Protein AF-A0A3C0V8N3-F1 (afdb_monomer_lite)

Secondary structure (DSSP, 8-state):
------------------------EEEEEEEESSSPBTTSEEEEEEEEEESSTTEEEEEEEEEEETTEEEEEEEEEE--S------EEEEEEEEEEEPPSEEEEEEEE-SS-EEEEEEEEBPPPP-STT--S-SS--SHHHHHHHHHHHHS-PPPPS-HHHH-SS-SS--SHHHHHHHHHHHHH-PPPP----S-SSGGGGTTS---S---EEEEEETTEEEEEE-TT---SS---GGGT--TTT-STTTTT--PPB-----STTS-EEE--S-TTSPPEEEPGGGGTTPPP----PPPTTS-EE-TTT-PEEPGGG------

Structure (mmCIF, N/CA/C/O backbone):
data_AF-A0A3C0V8N3-F1
#
_entry.id   AF-A0A3C0V8N3-F1
#
loop_
_atom_site.group_PDB
_atom_site.id
_atom_site.type_symbol
_atom_site.label_atom_id
_atom_site.label_alt_id
_atom_site.label_comp_id
_atom_site.label_asym_id
_atom_site.label_entity_id
_atom_site.label_seq_id
_atom_site.pdbx_PDB_ins_code
_atom_site.Cartn_x
_atom_site.Cartn_y
_atom_site.Cartn_z
_atom_site.occupancy
_atom_site.B_iso_or_equiv
_atom_site.auth_seq_id
_atom_site.auth_comp_id
_atom_site.auth_asym_id
_atom_site.auth_atom_id
_atom_site.pdbx_PDB_model_num
ATOM 1 N N . MET A 1 1 ? -75.068 -21.804 44.813 1.00 38.47 1 MET A N 1
ATOM 2 C CA . MET A 1 1 ? -73.708 -21.344 44.447 1.00 38.47 1 MET A CA 1
ATOM 3 C C . MET A 1 1 ? -73.627 -19.861 44.802 1.00 38.47 1 MET A C 1
ATOM 5 O O . MET A 1 1 ? -74.255 -19.064 44.136 1.00 38.47 1 MET A O 1
ATOM 9 N N . SER A 1 2 ? -73.341 -19.545 46.065 1.00 33.00 2 SER A N 1
ATOM 10 C CA . SER A 1 2 ? -72.031 -19.152 46.622 1.00 33.00 2 SER A CA 1
ATOM 11 C C . SER A 1 2 ? -71.612 -17.695 46.327 1.00 33.00 2 SER A C 1
ATOM 13 O O . SER A 1 2 ? -71.168 -17.388 45.230 1.00 33.00 2 SER A O 1
ATOM 15 N N . ARG A 1 3 ? -71.702 -16.894 47.405 1.00 31.86 3 ARG A N 1
ATOM 16 C CA . ARG A 1 3 ? -70.875 -15.755 47.869 1.00 31.86 3 ARG A CA 1
ATOM 17 C C . ARG A 1 3 ? -71.031 -14.320 47.314 1.00 31.86 3 ARG A C 1
ATOM 19 O O . ARG A 1 3 ? -70.551 -13.939 46.259 1.00 31.86 3 ARG A O 1
ATOM 26 N N . THR A 1 4 ? -71.616 -13.531 48.217 1.00 32.09 4 THR A N 1
ATOM 27 C CA . THR A 1 4 ? -71.420 -12.134 48.653 1.00 32.09 4 THR A CA 1
ATOM 28 C C . THR A 1 4 ? -70.051 -11.437 48.470 1.00 32.09 4 THR A C 1
ATOM 30 O O . THR A 1 4 ? -69.033 -11.969 48.898 1.00 32.09 4 THR A O 1
ATOM 33 N N . VAL A 1 5 ? -70.106 -10.187 47.968 1.00 37.09 5 VAL A N 1
ATOM 34 C CA . VAL A 1 5 ? -69.690 -8.883 48.577 1.00 37.09 5 VAL A CA 1
ATOM 35 C C . VAL A 1 5 ? -68.320 -8.811 49.300 1.00 37.09 5 VAL A C 1
ATOM 37 O O . VAL A 1 5 ? -68.189 -9.373 50.377 1.00 37.09 5 VAL A O 1
ATOM 40 N N . ASN A 1 6 ? -67.331 -8.021 48.839 1.00 30.28 6 ASN A N 1
ATOM 41 C CA . ASN A 1 6 ? -67.139 -6.572 49.100 1.00 30.28 6 ASN A CA 1
ATOM 42 C C . ASN A 1 6 ? -65.726 -6.048 48.721 1.00 30.28 6 ASN A C 1
ATOM 44 O O . ASN A 1 6 ? -64.749 -6.783 48.693 1.00 30.28 6 ASN A O 1
ATOM 48 N N . ARG A 1 7 ? -65.697 -4.729 48.493 1.00 46.22 7 ARG A N 1
ATOM 49 C CA . ARG A 1 7 ? -64.638 -3.739 48.185 1.00 46.22 7 ARG A CA 1
ATOM 50 C C . ARG A 1 7 ? -63.210 -3.910 48.756 1.00 46.22 7 ARG A C 1
ATOM 52 O O . ARG A 1 7 ? -63.046 -4.180 49.939 1.00 46.22 7 ARG A O 1
ATOM 59 N N . GLY A 1 8 ? -62.225 -3.475 47.950 1.00 28.88 8 GLY A N 1
ATOM 60 C CA . GLY A 1 8 ? -60.902 -2.971 48.371 1.00 28.88 8 GLY A CA 1
ATOM 61 C C . GLY A 1 8 ? -60.087 -2.337 47.215 1.00 28.88 8 GLY A C 1
ATOM 62 O O . GLY A 1 8 ? -59.649 -3.049 46.322 1.00 28.88 8 GLY A O 1
ATOM 63 N N . LEU A 1 9 ? -59.910 -1.006 47.220 1.00 42.34 9 LEU A N 1
ATOM 64 C CA . LEU A 1 9 ? -58.805 -0.240 46.570 1.00 42.34 9 LEU A CA 1
ATOM 65 C C . LEU A 1 9 ? -57.543 -0.319 47.489 1.00 42.34 9 LEU A C 1
ATOM 67 O O . LEU A 1 9 ? -57.778 -0.709 48.637 1.00 42.34 9 LEU A O 1
ATOM 71 N N . PRO A 1 10 ? -56.279 0.099 47.161 1.00 53.09 10 PRO A N 1
ATOM 72 C CA . PRO A 1 10 ? -55.745 0.928 46.047 1.00 53.09 10 PRO A CA 1
ATOM 73 C C . PRO A 1 10 ? -54.316 0.529 45.507 1.00 53.09 10 PRO A C 1
ATOM 75 O O . PRO A 1 10 ? -53.748 -0.473 45.914 1.00 53.09 10 PRO A O 1
ATOM 78 N N . CYS A 1 11 ? -53.713 1.399 44.670 1.00 31.20 11 CYS A N 1
ATOM 79 C CA . CYS A 1 11 ? -52.263 1.706 44.543 1.00 31.20 11 CYS A CA 1
ATOM 80 C C . CYS A 1 11 ? -51.249 0.666 43.990 1.00 31.20 11 CYS A C 1
ATOM 82 O O . CYS A 1 11 ? -50.934 -0.320 44.637 1.00 31.20 11 CYS A O 1
ATOM 84 N N . VAL A 1 12 ? -50.611 1.004 42.856 1.00 30.86 12 VAL A N 1
ATOM 85 C CA . VAL A 1 12 ? -49.170 1.343 42.682 1.00 30.86 12 VAL A CA 1
ATOM 86 C C . VAL A 1 12 ? -48.725 1.012 41.246 1.00 30.86 12 VAL A C 1
ATOM 88 O O . VAL A 1 12 ? -48.734 -0.133 40.816 1.00 30.86 12 VAL A O 1
ATOM 91 N N . TRP A 1 13 ? -48.364 2.075 40.525 1.00 37.56 13 TRP A N 1
ATOM 92 C CA . TRP A 1 13 ? -47.335 2.189 39.490 1.00 37.56 13 TRP A CA 1
ATOM 93 C C . TRP A 1 13 ? -46.644 0.898 39.027 1.00 37.56 13 TRP A C 1
ATOM 95 O O . TRP A 1 13 ? -45.820 0.349 39.744 1.00 37.56 13 TRP A O 1
ATOM 105 N N . LEU A 1 14 ? -46.782 0.577 37.744 1.00 33.72 14 LEU A N 1
ATOM 106 C CA . LEU A 1 14 ? -45.588 0.511 36.911 1.00 33.72 14 LEU A CA 1
ATOM 107 C C . LEU A 1 14 ? -45.871 1.415 35.717 1.00 33.72 14 LEU A C 1
ATOM 109 O O . LEU A 1 14 ? -46.706 1.099 34.869 1.00 33.72 14 LEU A O 1
ATOM 113 N N . CYS A 1 15 ? -45.193 2.564 35.667 1.00 31.97 15 CYS A N 1
ATOM 114 C CA . CYS A 1 15 ? -44.864 3.140 34.376 1.00 31.97 15 CYS A CA 1
ATOM 115 C C . CYS A 1 15 ? -44.367 1.975 33.526 1.00 31.97 15 CYS A C 1
ATOM 117 O O . CYS A 1 15 ? -43.437 1.279 33.940 1.00 31.97 15 CYS A O 1
ATOM 119 N N . ALA A 1 16 ? -44.983 1.753 32.367 1.00 33.25 16 ALA A N 1
ATOM 120 C CA . ALA A 1 16 ? -44.240 1.175 31.274 1.00 33.25 16 ALA A CA 1
ATOM 121 C C . ALA A 1 16 ? -43.023 2.089 31.141 1.00 33.25 16 ALA A C 1
ATOM 123 O O . ALA A 1 16 ? -43.120 3.197 30.612 1.00 33.25 16 ALA A O 1
ATOM 124 N N . ALA A 1 17 ? -41.903 1.678 31.736 1.00 35.81 17 ALA A N 1
ATOM 125 C CA . ALA A 1 17 ? -40.625 2.085 31.232 1.00 35.81 17 ALA A CA 1
ATOM 126 C C . ALA A 1 17 ? -40.711 1.633 29.781 1.00 35.81 17 ALA A C 1
ATOM 128 O O . ALA A 1 17 ? -40.579 0.454 29.463 1.00 35.81 17 ALA A O 1
ATOM 129 N N . LEU A 1 18 ? -41.030 2.581 28.907 1.00 36.50 18 LEU A N 1
ATOM 130 C CA . LEU A 1 18 ? -40.439 2.639 27.593 1.00 36.50 18 LEU A CA 1
ATOM 131 C C . LEU A 1 18 ? -38.932 2.649 27.867 1.00 36.50 18 LEU A C 1
ATOM 133 O O . LEU A 1 18 ? -38.294 3.696 27.859 1.00 36.50 18 LEU A O 1
ATOM 137 N N . SER A 1 19 ? -38.387 1.490 28.248 1.00 42.19 19 SER A N 1
ATOM 138 C CA . SER A 1 19 ? -36.980 1.193 28.147 1.00 42.19 19 SER A CA 1
ATOM 139 C C . SER A 1 19 ? -36.767 1.228 26.652 1.00 42.19 19 SER A C 1
ATOM 141 O O . SER A 1 19 ? -37.020 0.248 25.953 1.00 42.19 19 SER A O 1
ATOM 143 N N . LEU A 1 20 ? -36.461 2.423 26.149 1.00 44.16 20 LEU A N 1
ATOM 144 C CA . LEU A 1 20 ? -35.851 2.573 24.847 1.00 44.16 20 LEU A CA 1
ATOM 145 C C . LEU A 1 20 ? -34.725 1.538 24.847 1.00 44.16 20 LEU A C 1
ATOM 147 O O . LEU A 1 20 ? -33.871 1.616 25.737 1.00 44.16 20 LEU A O 1
ATOM 151 N N . PRO A 1 21 ? -34.792 0.498 23.999 1.00 52.12 21 PRO A N 1
ATOM 152 C CA . PRO A 1 21 ? -33.764 -0.515 24.022 1.00 52.12 21 PRO A CA 1
ATOM 153 C C . PRO A 1 21 ? -32.462 0.212 23.709 1.00 52.12 21 PRO A C 1
ATOM 155 O O . PRO A 1 21 ? -32.376 0.930 22.711 1.00 52.12 21 PRO A O 1
ATOM 158 N N . ALA A 1 22 ? -31.485 0.082 24.602 1.00 56.03 22 ALA A N 1
ATOM 159 C CA . ALA A 1 22 ? -30.100 0.288 24.234 1.00 56.03 22 ALA A CA 1
ATOM 160 C C . ALA A 1 22 ? -29.849 -0.680 23.074 1.00 56.03 22 ALA A C 1
ATOM 162 O O . ALA A 1 22 ? -29.788 -1.892 23.266 1.00 56.03 22 ALA A O 1
ATOM 163 N N . TRP A 1 23 ? -29.898 -0.166 21.850 1.00 75.88 23 TRP A N 1
ATOM 164 C CA . TRP A 1 23 ? -29.682 -0.960 20.655 1.00 75.88 23 TRP A CA 1
ATOM 165 C C . TRP A 1 23 ? -28.179 -1.200 20.557 1.00 75.88 23 TRP A C 1
ATOM 167 O O . TRP A 1 23 ? -27.396 -0.276 20.771 1.00 75.88 23 TRP A O 1
ATOM 177 N N . ALA A 1 24 ? -27.780 -2.448 20.314 1.00 83.88 24 ALA A N 1
ATOM 178 C CA . ALA A 1 24 ? -26.396 -2.741 19.974 1.00 83.88 24 ALA A CA 1
ATOM 179 C C . ALA A 1 24 ? -26.028 -2.076 18.650 1.00 83.88 24 ALA A C 1
ATOM 181 O O . ALA A 1 24 ? -26.898 -1.855 17.804 1.00 83.88 24 ALA A O 1
ATOM 182 N N . TYR A 1 25 ? -24.750 -1.757 18.494 1.00 90.00 25 TYR A N 1
ATOM 183 C CA . TYR A 1 25 ? -24.250 -1.060 17.318 1.00 90.00 25 TYR A CA 1
ATOM 184 C C . TYR A 1 25 ? -22.776 -1.346 17.070 1.00 90.00 25 TYR A C 1
ATOM 186 O O . TYR A 1 25 ? -22.010 -1.602 18.006 1.00 90.00 25 TYR A O 1
ATOM 194 N N . ILE A 1 26 ? -22.378 -1.196 15.808 1.00 91.88 26 ILE A N 1
ATOM 195 C CA . ILE A 1 26 ? -20.979 -1.168 15.389 1.00 91.88 26 ILE A CA 1
ATOM 196 C C . ILE A 1 26 ? -20.558 0.298 15.231 1.00 91.88 26 ILE A C 1
ATOM 198 O O . ILE A 1 26 ? -21.072 1.036 14.383 1.00 91.88 26 ILE A O 1
ATOM 202 N N . ASP A 1 27 ? -19.596 0.725 16.045 1.00 90.62 27 ASP A N 1
ATOM 203 C CA . ASP A 1 27 ? -19.139 2.114 16.104 1.00 90.62 27 ASP A CA 1
ATOM 204 C C . ASP A 1 27 ? -18.052 2.398 15.064 1.00 90.62 27 ASP A C 1
ATOM 206 O O . ASP A 1 27 ? -18.220 3.222 14.159 1.00 90.62 27 ASP A O 1
ATOM 210 N N . ALA A 1 28 ? -16.954 1.644 15.147 1.00 87.44 28 ALA A N 1
ATOM 211 C CA . ALA A 1 28 ? -15.759 1.843 14.342 1.00 87.44 28 ALA A CA 1
ATOM 212 C C . ALA A 1 28 ? -15.253 0.526 13.745 1.00 87.44 28 ALA A C 1
ATOM 214 O O . ALA A 1 28 ? -15.246 -0.529 14.382 1.00 87.44 28 ALA A O 1
ATOM 215 N N . VAL A 1 29 ? -14.816 0.616 12.489 1.00 92.75 29 VAL A N 1
ATOM 216 C CA . VAL A 1 29 ? -14.147 -0.455 11.748 1.00 92.75 29 VAL A CA 1
ATOM 217 C C . VAL A 1 29 ? -12.888 0.145 11.141 1.00 92.75 29 VAL A C 1
ATOM 219 O O . VAL A 1 29 ? -12.972 0.988 10.249 1.00 92.75 29 VAL A O 1
ATOM 222 N N . THR A 1 30 ? -11.732 -0.289 11.630 1.00 88.06 30 THR A N 1
ATOM 223 C CA . THR A 1 30 ? -10.424 0.245 11.244 1.00 88.06 30 THR A CA 1
ATOM 224 C C . THR A 1 30 ? -9.603 -0.839 10.564 1.00 88.06 30 THR A C 1
ATOM 226 O O . THR A 1 30 ? -9.420 -1.925 11.118 1.00 88.06 30 THR A O 1
ATOM 229 N N . VAL A 1 31 ? -9.091 -0.543 9.370 1.00 89.44 31 VAL A N 1
ATOM 230 C CA . VAL A 1 31 ? -8.149 -1.410 8.650 1.00 89.44 31 VAL A CA 1
ATOM 231 C C . VAL A 1 31 ? -6.739 -1.132 9.163 1.00 89.44 31 VAL A C 1
ATOM 233 O O . VAL A 1 31 ? -6.361 0.025 9.333 1.00 89.44 31 VAL A O 1
ATOM 236 N N . ILE A 1 32 ? -5.980 -2.187 9.450 1.00 79.00 32 ILE A N 1
ATOM 237 C CA . ILE A 1 32 ? -4.627 -2.105 9.999 1.00 79.00 32 ILE A CA 1
ATOM 238 C C . ILE A 1 32 ? -3.680 -2.944 9.117 1.00 79.00 32 ILE A C 1
ATOM 240 O O . ILE A 1 32 ? -3.869 -4.162 9.020 1.00 79.00 32 ILE A O 1
ATOM 244 N N . PRO A 1 33 ? -2.648 -2.330 8.509 1.00 76.38 33 PRO A N 1
ATOM 245 C CA . PRO A 1 33 ? -2.404 -0.881 8.473 1.00 76.38 33 PRO A CA 1
ATOM 246 C C . PRO A 1 33 ? -3.476 -0.151 7.640 1.00 76.38 33 PRO A C 1
ATOM 248 O O . PRO A 1 33 ? -4.181 -0.783 6.858 1.00 76.38 33 PRO A O 1
ATOM 251 N N . GLU A 1 34 ? -3.597 1.171 7.790 1.00 77.31 34 GLU A N 1
ATOM 252 C CA . GLU A 1 34 ? -4.613 1.980 7.084 1.00 77.31 34 GLU A CA 1
ATOM 253 C C . GLU A 1 34 ? -4.511 1.847 5.553 1.00 77.31 34 GLU A C 1
ATOM 255 O O . GLU A 1 34 ? -5.515 1.874 4.843 1.00 77.31 34 GLU A O 1
ATOM 260 N N . THR A 1 35 ? -3.294 1.614 5.054 1.00 76.44 35 THR A N 1
ATOM 261 C CA . THR A 1 35 ? -3.004 1.279 3.656 1.00 76.44 35 THR A CA 1
ATOM 262 C C . THR A 1 35 ? -2.290 -0.077 3.567 1.00 76.44 35 THR A C 1
ATOM 264 O O . THR A 1 35 ? -1.058 -0.144 3.570 1.00 76.44 35 THR A O 1
ATOM 267 N N . PRO A 1 36 ? -3.035 -1.199 3.515 1.00 79.50 36 PRO A N 1
ATOM 268 C CA . PRO A 1 36 ? -2.439 -2.523 3.412 1.00 79.50 36 PRO A CA 1
ATOM 269 C C . PRO A 1 36 ? -1.643 -2.681 2.126 1.00 79.50 36 PRO A C 1
ATOM 271 O O . PRO A 1 36 ? -2.067 -2.282 1.041 1.00 79.50 36 PRO A O 1
ATOM 274 N N . VAL A 1 37 ? -0.493 -3.330 2.245 1.00 78.19 37 VAL A N 1
ATOM 275 C CA . VAL A 1 37 ? 0.348 -3.663 1.101 1.00 78.19 37 VAL A CA 1
ATOM 276 C C . VAL A 1 37 ? 0.103 -5.111 0.696 1.00 78.19 37 VAL A C 1
ATOM 278 O O . VAL A 1 37 ? -0.058 -5.982 1.552 1.00 78.19 37 VAL A O 1
ATOM 281 N N . MET A 1 38 ? 0.134 -5.389 -0.605 1.00 77.00 38 MET A N 1
ATOM 282 C CA . MET A 1 38 ? 0.084 -6.742 -1.154 1.00 77.00 38 MET A CA 1
ATOM 283 C C . MET A 1 38 ? 1.051 -7.678 -0.419 1.00 77.00 38 MET A C 1
ATOM 285 O O . MET A 1 38 ? 2.243 -7.393 -0.304 1.00 77.00 38 MET A O 1
ATOM 289 N N . GLY A 1 39 ? 0.534 -8.803 0.074 1.00 67.44 39 GLY A N 1
ATOM 290 C CA . GLY A 1 39 ? 1.326 -9.805 0.790 1.00 67.44 39 GLY A CA 1
ATOM 291 C C . GLY A 1 39 ? 1.668 -9.463 2.246 1.00 67.44 39 GLY A C 1
ATOM 292 O O . GLY A 1 39 ? 2.238 -10.312 2.932 1.00 67.44 39 GLY A O 1
ATOM 293 N N . SER A 1 40 ? 1.315 -8.271 2.738 1.00 71.00 40 SER A N 1
ATOM 294 C CA . SER A 1 40 ? 1.402 -7.929 4.162 1.00 71.00 40 SER A CA 1
ATOM 295 C C . SER A 1 40 ? 0.199 -8.458 4.942 1.00 71.00 40 SER A C 1
ATOM 297 O O . SER A 1 40 ? -0.882 -8.678 4.391 1.00 71.00 40 SER A O 1
ATOM 299 N N . ASP A 1 41 ? 0.404 -8.694 6.234 1.00 80.44 41 ASP A N 1
ATOM 300 C CA . ASP A 1 41 ? -0.652 -9.116 7.145 1.00 80.44 41 ASP A CA 1
ATOM 301 C C . ASP A 1 41 ? -1.678 -7.987 7.327 1.00 80.44 41 ASP A C 1
ATOM 303 O O . ASP A 1 41 ? -1.335 -6.890 7.759 1.00 80.44 41 ASP A O 1
ATOM 307 N N . THR A 1 42 ? -2.940 -8.265 6.990 1.00 85.62 42 THR A N 1
ATOM 308 C CA . THR A 1 42 ? -4.058 -7.324 7.137 1.00 85.62 42 THR A CA 1
ATOM 309 C C . THR A 1 42 ? -4.909 -7.711 8.343 1.00 85.62 42 THR A C 1
ATOM 311 O O . THR A 1 42 ? -5.402 -8.840 8.456 1.00 85.62 42 THR A O 1
ATOM 314 N N . LEU A 1 43 ? -5.087 -6.759 9.252 1.00 90.31 43 LEU A N 1
ATOM 315 C CA . LEU A 1 43 ? -5.872 -6.876 10.475 1.00 90.31 43 LEU A CA 1
ATOM 316 C C . LEU A 1 43 ? -7.032 -5.878 10.418 1.00 90.31 43 LEU A C 1
ATOM 318 O O . LEU A 1 43 ? -6.880 -4.776 9.903 1.00 90.31 43 LEU A O 1
ATOM 322 N N . ILE A 1 44 ? -8.184 -6.236 10.977 1.00 92.44 44 ILE A N 1
ATOM 323 C CA . ILE A 1 44 ? -9.334 -5.339 11.115 1.00 92.44 44 ILE A CA 1
ATOM 324 C C . ILE A 1 44 ? -9.656 -5.196 12.592 1.00 92.44 44 ILE A C 1
ATOM 326 O O . ILE A 1 44 ? -9.943 -6.187 13.264 1.00 92.44 44 ILE A O 1
ATOM 330 N N . ARG A 1 45 ? -9.637 -3.966 13.099 1.00 91.69 45 ARG A N 1
ATOM 331 C CA . ARG A 1 45 ? -10.116 -3.648 14.443 1.00 91.69 45 ARG A CA 1
ATOM 332 C C . ARG A 1 45 ? -11.577 -3.229 14.365 1.00 91.69 45 ARG A C 1
ATOM 334 O O . ARG A 1 45 ? -11.928 -2.357 13.578 1.00 91.69 45 ARG A O 1
ATOM 341 N N . VAL A 1 46 ? -12.414 -3.864 15.173 1.00 92.12 46 VAL A N 1
ATOM 342 C CA . VAL A 1 46 ? -13.851 -3.590 15.258 1.00 92.12 46 VAL A CA 1
ATOM 343 C C . VAL A 1 46 ? -14.175 -3.151 16.674 1.00 92.12 46 VAL A C 1
ATOM 345 O O . VAL A 1 46 ? -13.765 -3.812 17.628 1.00 92.12 46 VAL A O 1
ATOM 348 N N . GLU A 1 47 ? -14.929 -2.066 16.796 1.00 91.69 47 GLU A N 1
ATOM 349 C CA . GLU A 1 47 ? -15.437 -1.520 18.053 1.00 91.69 47 GLU A CA 1
ATOM 350 C C . GLU A 1 47 ? -16.950 -1.325 17.970 1.00 91.69 47 GLU A C 1
ATOM 352 O O . GLU A 1 47 ? -17.489 -0.979 16.917 1.00 91.69 47 GLU A O 1
ATOM 357 N N . GLY A 1 48 ? -17.643 -1.533 19.085 1.00 90.44 48 GLY A N 1
ATOM 358 C CA . GLY A 1 48 ? -19.089 -1.368 19.157 1.00 90.44 48 GLY A CA 1
ATOM 359 C C . GLY A 1 48 ? -19.620 -1.441 20.581 1.00 90.44 48 GLY A C 1
ATOM 360 O O . GLY A 1 48 ? -18.855 -1.458 21.548 1.00 90.44 48 GLY A O 1
ATOM 361 N N . GLY A 1 49 ? -20.942 -1.486 20.708 1.00 91.06 49 GLY A N 1
ATOM 362 C CA . GLY A 1 49 ? -21.648 -1.598 21.980 1.00 91.06 49 GLY A CA 1
ATOM 363 C C . GLY A 1 49 ? -22.652 -2.745 21.966 1.00 91.06 49 GLY A C 1
ATOM 364 O O . GLY A 1 49 ? -23.462 -2.847 21.051 1.00 91.06 49 GLY A O 1
ATOM 365 N N . LEU A 1 50 ? -22.621 -3.599 22.989 1.00 90.69 50 LEU A N 1
ATOM 366 C CA . LEU A 1 50 ? -23.652 -4.605 23.252 1.00 90.69 50 LEU A CA 1
ATOM 367 C C . LEU A 1 50 ? -24.846 -3.975 23.990 1.00 90.69 50 LEU A C 1
ATOM 369 O O . LEU A 1 50 ? -24.656 -2.973 24.684 1.00 90.69 50 LEU A O 1
ATOM 373 N N . PRO A 1 51 ? -26.057 -4.562 23.902 1.00 88.44 51 PRO A N 1
ATOM 374 C CA . PRO A 1 51 ? -27.278 -3.950 24.437 1.00 88.44 51 PRO A CA 1
ATOM 375 C C . PRO A 1 51 ? -27.254 -3.787 25.961 1.00 88.44 51 PRO A C 1
ATOM 377 O O . PRO A 1 51 ? -27.748 -2.800 26.509 1.00 88.44 51 PRO A O 1
ATOM 380 N N . ASP A 1 52 ? -26.700 -4.788 26.647 1.00 88.94 52 ASP A N 1
ATOM 381 C CA . ASP A 1 52 ? -26.668 -4.885 28.099 1.00 88.94 52 ASP A CA 1
ATOM 382 C C . ASP A 1 52 ? -25.556 -5.850 28.578 1.00 88.94 52 ASP A C 1
ATOM 384 O O . ASP A 1 52 ? -25.003 -6.604 27.768 1.00 88.94 52 ASP A O 1
ATOM 388 N N . PRO A 1 53 ? -25.225 -5.873 29.886 1.00 88.31 53 PRO A N 1
ATOM 389 C CA . PRO A 1 53 ? -24.169 -6.731 30.432 1.00 88.31 53 PRO A CA 1
ATOM 390 C C . PRO A 1 53 ? -24.439 -8.240 30.414 1.00 88.31 53 PRO A C 1
ATOM 392 O O . PRO A 1 53 ? -23.543 -9.007 30.766 1.00 88.31 53 PRO A O 1
ATOM 395 N N . CYS A 1 54 ? -25.642 -8.691 30.049 1.00 89.38 54 CYS A N 1
ATOM 396 C CA . CYS A 1 54 ? -25.929 -10.116 29.892 1.00 89.38 54 CYS A CA 1
ATOM 397 C C . CYS A 1 54 ? -25.454 -10.623 28.532 1.00 89.38 54 CYS A C 1
ATOM 399 O O . CYS A 1 54 ? -25.427 -11.832 28.329 1.00 89.38 54 CYS A O 1
ATOM 401 N N . TRP A 1 55 ? -25.073 -9.744 27.609 1.00 89.12 55 TRP A N 1
ATOM 402 C CA . TRP A 1 55 ? -24.444 -10.138 26.360 1.00 89.12 55 TRP A CA 1
ATOM 403 C C . TRP A 1 55 ? -22.929 -10.119 26.501 1.00 89.12 55 TRP A C 1
ATOM 405 O O . TRP A 1 55 ? -22.339 -9.186 27.040 1.00 89.12 55 TRP A O 1
ATOM 415 N N . SER A 1 56 ? -22.283 -11.149 25.966 1.00 86.31 56 SER A N 1
ATOM 416 C CA . SER A 1 56 ? -20.827 -11.205 25.870 1.00 86.31 56 SER A CA 1
ATOM 417 C C . SER A 1 56 ? -20.404 -11.612 24.469 1.00 86.31 56 SER A C 1
ATOM 419 O O . SER A 1 56 ? -20.957 -12.548 23.888 1.00 86.31 56 SER A O 1
ATOM 421 N N . LEU A 1 57 ? -19.413 -10.913 23.916 1.00 88.12 57 LEU A N 1
ATOM 422 C CA . LEU A 1 57 ? -18.825 -11.287 22.637 1.00 88.12 57 LEU A CA 1
ATOM 423 C C . LEU A 1 57 ? -18.052 -12.601 22.813 1.00 88.12 57 LEU A C 1
ATOM 425 O O . LEU A 1 57 ? -17.167 -12.693 23.665 1.00 88.12 57 LEU A O 1
ATOM 429 N N . ARG A 1 58 ? -18.402 -13.631 22.036 1.00 88.62 58 ARG A N 1
ATOM 430 C CA . ARG A 1 58 ? -17.789 -14.964 22.154 1.00 88.62 58 ARG A CA 1
ATOM 431 C C . ARG A 1 58 ? -16.742 -15.212 21.100 1.00 88.62 58 ARG A C 1
ATOM 433 O O . ARG A 1 58 ? -15.624 -15.616 21.403 1.00 88.62 58 ARG A O 1
ATOM 440 N N . CYS A 1 59 ? -17.137 -15.016 19.857 1.00 89.19 59 CYS A N 1
ATOM 441 C CA . CYS A 1 59 ? -16.317 -15.334 18.714 1.00 89.19 59 CYS A CA 1
ATOM 442 C C . CYS A 1 59 ? -16.662 -14.407 17.561 1.00 89.19 59 CYS A C 1
ATOM 444 O O . CYS A 1 59 ? -17.688 -13.725 17.547 1.00 89.19 59 CYS A O 1
ATOM 446 N N . TYR A 1 60 ? -15.778 -14.411 16.580 1.00 93.62 60 TYR A N 1
ATOM 447 C CA . TYR A 1 60 ? -16.041 -13.861 15.272 1.00 93.62 60 TYR A CA 1
ATOM 448 C C . TYR A 1 60 ? -15.611 -14.884 14.226 1.00 93.62 60 TYR A C 1
ATOM 450 O O . TYR A 1 60 ? -14.801 -15.774 14.493 1.00 93.62 60 TYR A O 1
ATOM 458 N N . THR A 1 61 ? -16.166 -14.758 13.031 1.00 94.12 61 THR A N 1
ATOM 459 C CA . THR A 1 61 ? -15.732 -15.513 11.855 1.00 94.12 61 THR A CA 1
ATOM 460 C C . THR A 1 61 ? -15.250 -14.540 10.799 1.00 94.12 61 THR A C 1
ATOM 462 O O . THR A 1 61 ? -15.770 -13.428 10.714 1.00 94.12 61 THR A O 1
ATOM 465 N N . VAL A 1 62 ? -14.246 -14.953 10.030 1.00 96.25 62 VAL A N 1
ATOM 466 C CA . VAL A 1 62 ? -13.715 -14.195 8.897 1.00 96.25 62 VAL A CA 1
ATOM 467 C C . VAL A 1 62 ? -13.851 -15.075 7.667 1.00 96.25 62 VAL A C 1
ATOM 469 O O . VAL A 1 62 ? -13.337 -16.193 7.651 1.00 96.25 62 VAL A O 1
ATOM 472 N N . ASP A 1 63 ? -14.559 -14.577 6.663 1.00 95.81 63 ASP A N 1
ATOM 473 C CA . ASP A 1 63 ? -14.703 -15.211 5.359 1.00 95.81 63 ASP A CA 1
ATOM 474 C C . ASP A 1 63 ? -14.105 -14.287 4.298 1.00 95.81 63 ASP A C 1
ATOM 476 O O . ASP A 1 63 ? -14.431 -13.100 4.243 1.00 95.81 63 ASP A O 1
ATOM 480 N N . VAL A 1 64 ? -13.193 -14.820 3.488 1.00 94.56 64 VAL A N 1
ATOM 481 C CA . VAL A 1 64 ? -12.524 -14.078 2.416 1.00 94.56 64 VAL A CA 1
ATOM 482 C C . VAL A 1 64 ? -12.821 -14.787 1.104 1.00 94.56 64 VAL A C 1
ATOM 484 O O . VAL A 1 64 ? -12.391 -15.920 0.888 1.00 94.56 64 VAL A O 1
ATOM 487 N N . SER A 1 65 ? -13.549 -14.113 0.216 1.00 93.56 65 SER A N 1
ATOM 488 C CA . SER A 1 65 ? -13.962 -14.643 -1.082 1.00 93.56 65 SER A CA 1
ATOM 489 C C . SER A 1 65 ? -13.631 -13.643 -2.188 1.00 93.56 65 SER A C 1
ATOM 491 O O . SER A 1 65 ? -14.420 -12.752 -2.518 1.00 93.56 65 SER A O 1
ATOM 493 N N . GLY A 1 66 ? -12.455 -13.805 -2.797 1.00 91.56 66 GLY A N 1
ATOM 494 C CA . GLY A 1 66 ? -11.953 -12.872 -3.805 1.00 91.56 66 GLY A CA 1
ATOM 495 C C . GLY A 1 66 ? -11.724 -11.492 -3.190 1.00 91.56 66 GLY A C 1
ATOM 496 O O . GLY A 1 66 ? -10.925 -11.361 -2.271 1.00 91.56 66 GLY A O 1
ATOM 497 N N . THR A 1 67 ? -12.440 -10.475 -3.674 1.00 93.25 67 THR A N 1
ATOM 498 C CA . THR A 1 67 ? -12.364 -9.093 -3.164 1.00 93.25 67 THR A CA 1
ATOM 499 C C . THR A 1 67 ? -13.413 -8.762 -2.096 1.00 93.25 67 THR A C 1
ATOM 501 O O . THR A 1 67 ? -13.482 -7.624 -1.630 1.00 93.25 67 THR A O 1
ATOM 504 N N . ALA A 1 68 ? -14.248 -9.729 -1.704 1.00 96.31 68 ALA A N 1
ATOM 505 C CA . ALA A 1 68 ? -15.223 -9.571 -0.631 1.00 96.31 68 ALA A CA 1
ATOM 506 C C . ALA A 1 68 ? -14.696 -10.205 0.663 1.00 96.31 68 ALA A C 1
ATOM 508 O O . ALA A 1 68 ? -14.286 -11.367 0.665 1.00 96.31 68 ALA A O 1
ATOM 509 N N . ILE A 1 69 ? -14.727 -9.443 1.755 1.00 97.31 69 ILE A N 1
ATOM 510 C CA . ILE A 1 69 ? -14.357 -9.896 3.098 1.00 97.31 69 ILE A CA 1
ATOM 511 C C . ILE A 1 69 ? -15.580 -9.724 3.993 1.00 97.31 69 ILE A C 1
ATOM 513 O O . ILE A 1 69 ? -16.148 -8.636 4.042 1.00 97.31 69 ILE A O 1
ATOM 517 N N . ALA A 1 70 ? -15.971 -10.768 4.716 1.00 97.25 70 ALA A N 1
ATOM 518 C CA . ALA A 1 70 ? -17.056 -10.712 5.685 1.00 97.25 70 ALA A CA 1
ATOM 519 C C . ALA A 1 70 ? -16.549 -11.092 7.078 1.00 97.25 70 ALA A C 1
ATOM 521 O O . ALA A 1 70 ? -16.008 -12.180 7.280 1.00 97.25 70 ALA A O 1
ATOM 522 N N . ILE A 1 71 ? -16.761 -10.208 8.050 1.00 97.19 71 ILE A N 1
ATOM 523 C CA . ILE A 1 71 ? -16.497 -10.457 9.465 1.00 97.19 71 ILE A CA 1
ATOM 524 C C . ILE A 1 71 ? -17.836 -10.515 10.188 1.00 97.19 71 ILE A C 1
ATOM 526 O O . ILE A 1 71 ? -18.582 -9.538 10.202 1.00 97.19 71 ILE A O 1
ATOM 530 N N . LYS A 1 72 ? -18.143 -11.657 10.806 1.00 95.62 72 LYS A N 1
ATOM 531 C CA . LYS A 1 72 ? -19.372 -11.829 11.593 1.00 95.62 72 LYS A CA 1
ATOM 532 C C . LYS A 1 72 ? -19.031 -12.020 13.055 1.00 95.62 72 LYS A C 1
ATOM 534 O O . LYS A 1 72 ? -18.465 -13.054 13.411 1.00 95.62 72 LYS A O 1
ATOM 539 N N . ALA A 1 73 ? -19.373 -11.038 13.876 1.00 92.88 73 ALA A N 1
ATOM 540 C CA . ALA A 1 73 ? -19.267 -11.082 15.324 1.00 92.88 73 ALA A CA 1
ATOM 541 C C . ALA A 1 73 ? -20.483 -11.802 15.922 1.00 92.88 73 ALA A C 1
ATOM 543 O O . ALA A 1 73 ? -21.624 -11.565 15.526 1.00 92.88 73 ALA A O 1
ATOM 544 N N . HIS A 1 74 ? -20.250 -12.689 16.887 1.00 91.00 74 HIS A N 1
ATOM 545 C CA . HIS A 1 74 ? -21.309 -13.425 17.565 1.00 91.00 74 HIS A CA 1
ATOM 546 C C . HIS A 1 74 ? -21.267 -13.167 19.072 1.00 91.00 74 HIS A C 1
ATOM 548 O O . HIS A 1 74 ? -20.305 -13.525 19.763 1.00 91.00 74 HIS A O 1
ATOM 554 N N . ALA A 1 75 ? -22.344 -12.575 19.583 1.00 89.31 75 ALA A N 1
ATOM 555 C CA . ALA A 1 75 ? -22.574 -12.392 21.006 1.00 89.31 75 ALA A CA 1
ATOM 556 C C . ALA A 1 75 ? -23.456 -13.518 21.566 1.00 89.31 75 ALA A C 1
ATOM 558 O O . ALA A 1 75 ? -24.325 -14.059 20.887 1.00 89.31 75 ALA A O 1
ATOM 559 N N . GLU A 1 76 ? -23.237 -13.893 22.815 1.00 89.69 76 GLU A N 1
ATOM 560 C CA . GLU A 1 76 ? -24.069 -14.866 23.515 1.00 89.69 76 GLU A CA 1
ATOM 561 C C . GLU A 1 76 ? -24.684 -14.216 24.746 1.00 89.69 76 GLU A C 1
ATOM 563 O O . GLU A 1 76 ? -24.022 -13.453 25.455 1.00 89.69 76 GLU A O 1
ATOM 568 N N . PHE A 1 77 ? -25.949 -14.541 24.987 1.00 88.19 77 PHE A N 1
ATOM 569 C CA . PHE A 1 77 ? -26.691 -14.108 26.157 1.00 88.19 77 PHE A CA 1
ATOM 570 C C . PHE A 1 77 ? -26.430 -15.064 27.329 1.00 88.19 77 PHE A C 1
ATOM 572 O O . PHE A 1 77 ? -26.630 -16.271 27.208 1.00 88.19 77 PHE A O 1
ATOM 579 N N . THR A 1 78 ? -25.961 -14.536 28.459 1.00 82.00 78 THR A N 1
ATOM 580 C CA . THR A 1 78 ? -25.412 -15.312 29.584 1.00 82.00 78 THR A CA 1
ATOM 581 C C . THR A 1 78 ? -26.128 -15.109 30.919 1.00 82.00 78 THR A C 1
ATOM 583 O O . THR A 1 78 ? -25.662 -15.636 31.927 1.00 82.00 78 THR A O 1
ATOM 586 N N . GLY A 1 79 ? -27.217 -14.341 30.980 1.00 74.94 79 GLY A N 1
ATOM 587 C CA . GLY A 1 79 ? -27.901 -14.039 32.244 1.00 74.94 79 GLY A CA 1
ATOM 588 C C . GLY A 1 79 ? -29.418 -14.042 32.125 1.00 74.94 79 GLY A C 1
ATOM 589 O O . GLY A 1 79 ? -29.948 -14.170 31.037 1.00 74.94 79 GLY A O 1
ATOM 590 N N . ASP A 1 80 ? -30.124 -13.907 33.247 1.00 72.75 80 ASP A N 1
ATOM 591 C CA . ASP A 1 80 ? -31.593 -13.961 33.257 1.00 72.75 80 ASP A CA 1
ATOM 592 C C . ASP A 1 80 ? -32.236 -12.562 33.182 1.00 72.75 80 ASP A C 1
ATOM 594 O O . ASP A 1 80 ? -33.256 -12.376 32.521 1.00 72.75 80 ASP A O 1
ATOM 598 N N . ALA A 1 81 ? -31.642 -11.562 33.849 1.00 76.25 81 ALA A N 1
ATOM 599 C CA . ALA A 1 81 ? -32.131 -10.182 33.876 1.00 76.25 81 ALA A CA 1
ATOM 600 C C . ALA A 1 81 ? -30.974 -9.181 34.004 1.00 76.25 81 ALA A C 1
ATOM 602 O O . ALA A 1 81 ? -30.267 -9.169 35.014 1.00 76.25 81 ALA A O 1
ATOM 603 N N . CYS A 1 82 ? -30.822 -8.309 33.007 1.00 80.81 82 CYS A N 1
ATOM 604 C CA . CYS A 1 82 ? -29.821 -7.248 33.005 1.00 80.81 82 CYS A CA 1
ATOM 605 C C . CYS A 1 82 ? -30.444 -5.861 32.890 1.00 80.81 82 CYS A C 1
ATOM 607 O O . CYS A 1 82 ? -31.518 -5.673 32.320 1.00 80.81 82 CYS A O 1
ATOM 609 N N . MET A 1 83 ? -29.752 -4.878 33.467 1.00 81.81 83 MET A N 1
ATOM 610 C CA . MET A 1 83 ? -30.083 -3.474 33.255 1.00 81.81 83 MET A CA 1
ATOM 611 C C . MET A 1 83 ? -29.659 -3.064 31.839 1.00 81.81 83 MET A C 1
ATOM 613 O O . MET A 1 83 ? -28.575 -3.467 31.419 1.00 81.81 83 MET A O 1
ATOM 617 N N . PRO A 1 84 ? -30.462 -2.252 31.126 1.00 81.81 84 PRO A N 1
ATOM 618 C CA . PRO A 1 84 ? -30.165 -1.811 29.763 1.00 81.81 84 PRO A CA 1
ATOM 619 C C . PRO A 1 84 ? -29.035 -0.771 29.773 1.00 81.81 84 PRO A C 1
ATOM 621 O O . PRO A 1 84 ? -29.274 0.435 29.722 1.00 81.81 84 PRO A O 1
ATOM 624 N N . VAL A 1 85 ? -27.800 -1.248 29.916 1.00 84.38 85 VAL A N 1
ATOM 625 C CA . VAL A 1 85 ? -26.575 -0.445 29.959 1.00 84.38 85 VAL A CA 1
ATOM 626 C C . VAL A 1 85 ? -25.643 -0.945 28.871 1.00 84.38 85 VAL A C 1
ATOM 628 O O . VAL A 1 85 ? -25.183 -2.080 28.939 1.00 84.38 85 VAL A O 1
ATOM 631 N N . ILE A 1 86 ? -25.332 -0.080 27.907 1.00 87.50 86 ILE A N 1
ATOM 632 C CA . ILE A 1 86 ? -24.462 -0.427 26.782 1.00 87.50 86 ILE A CA 1
ATOM 633 C C . ILE A 1 86 ? -23.093 -0.871 27.301 1.00 87.50 86 ILE A C 1
ATOM 635 O O . ILE A 1 86 ? -22.456 -0.153 28.077 1.00 87.50 86 ILE A O 1
ATOM 639 N N . VAL A 1 87 ? -22.636 -2.039 26.848 1.00 88.81 87 VAL A N 1
ATOM 640 C CA . VAL A 1 87 ? -21.303 -2.561 27.172 1.00 88.81 87 VAL A CA 1
ATOM 641 C C . VAL A 1 87 ? -20.407 -2.447 25.944 1.00 88.81 87 VAL A C 1
ATOM 643 O O . VAL A 1 87 ? -20.684 -3.112 24.945 1.00 88.81 87 VAL A O 1
ATOM 646 N N . PRO A 1 88 ? -19.338 -1.633 25.982 1.00 90.25 88 PRO A N 1
ATOM 647 C CA . PRO A 1 88 ? -18.438 -1.507 24.848 1.00 90.25 88 PRO A CA 1
ATOM 648 C C . PRO A 1 88 ? -17.670 -2.810 24.621 1.00 90.25 88 PRO A C 1
ATOM 650 O O . PRO A 1 88 ? -17.268 -3.489 25.570 1.00 90.25 88 PRO A O 1
ATOM 653 N N . TYR A 1 89 ? -17.423 -3.139 23.359 1.00 87.06 89 TYR A N 1
ATOM 654 C CA . TYR A 1 89 ? -16.545 -4.230 22.965 1.00 87.06 89 TYR A CA 1
ATOM 655 C C . TYR A 1 89 ? -15.559 -3.763 21.899 1.00 87.06 89 TYR A C 1
ATOM 657 O O . TYR A 1 89 ? -15.847 -2.870 21.104 1.00 87.06 89 TYR A O 1
ATOM 665 N N . ALA A 1 90 ? -14.397 -4.413 21.868 1.00 91.19 90 ALA A N 1
ATOM 666 C CA . ALA A 1 90 ? -13.412 -4.247 20.814 1.00 91.19 90 ALA A CA 1
ATOM 667 C C . ALA A 1 90 ? -12.715 -5.582 20.543 1.00 91.19 90 ALA A C 1
ATOM 669 O O . ALA A 1 90 ? -12.393 -6.319 21.478 1.00 91.19 90 ALA A O 1
ATOM 670 N N . PHE A 1 91 ? -12.460 -5.896 19.276 1.00 87.81 91 PHE A N 1
ATOM 671 C CA . PHE A 1 91 ? -11.647 -7.049 18.894 1.00 87.81 91 PHE A CA 1
ATOM 672 C C . PHE A 1 91 ? -10.852 -6.772 17.620 1.00 87.81 91 PHE A C 1
ATOM 674 O O . PHE A 1 91 ? -11.172 -5.867 16.850 1.00 87.81 91 PHE A O 1
ATOM 681 N N . VAL A 1 92 ? -9.802 -7.565 17.405 1.00 91.44 92 VAL A N 1
ATOM 682 C CA . VAL A 1 92 ? -8.994 -7.530 16.185 1.00 91.44 92 VAL A CA 1
ATOM 683 C C . VAL A 1 92 ? -9.142 -8.863 15.465 1.00 91.44 92 VAL A C 1
ATOM 685 O O . VAL A 1 92 ? -8.908 -9.923 16.050 1.00 91.44 92 VAL A O 1
ATOM 688 N N . ALA A 1 93 ? -9.549 -8.798 14.203 1.00 91.00 93 ALA A N 1
ATOM 689 C CA . ALA A 1 93 ? -9.695 -9.930 13.306 1.00 91.00 93 ALA A CA 1
ATOM 690 C C . ALA A 1 93 ? -8.540 -9.967 12.304 1.00 91.00 93 ALA A C 1
ATOM 692 O O . ALA A 1 93 ? -8.252 -8.975 11.638 1.00 91.00 93 ALA A O 1
ATOM 693 N N . TYR A 1 94 ? -7.888 -11.121 12.179 1.00 89.75 94 TYR A N 1
ATOM 694 C CA . TYR A 1 94 ? -6.876 -11.351 11.152 1.00 89.75 94 TYR A CA 1
ATOM 695 C C . TYR A 1 94 ? -7.539 -11.814 9.857 1.00 89.75 94 TYR A C 1
ATOM 697 O O . TYR A 1 94 ? -8.199 -12.852 9.836 1.00 89.75 94 TYR A O 1
ATOM 705 N N . VAL A 1 95 ? -7.370 -11.032 8.791 1.00 92.38 95 VAL A N 1
ATOM 706 C CA . VAL A 1 95 ? -7.951 -11.313 7.468 1.00 92.38 95 VAL A CA 1
ATOM 707 C C . VAL A 1 95 ? -6.989 -12.111 6.593 1.00 92.38 95 VAL A C 1
ATOM 709 O O . VAL A 1 95 ? -7.420 -12.856 5.717 1.00 92.38 95 VAL A O 1
ATOM 712 N N . GLY A 1 96 ? -5.688 -12.013 6.863 1.00 86.38 96 GLY A N 1
ATOM 713 C CA . GLY A 1 96 ? -4.655 -12.693 6.093 1.00 86.38 96 GLY A CA 1
ATOM 714 C C . GLY A 1 96 ? -3.837 -11.740 5.236 1.00 86.38 96 GLY A C 1
ATOM 715 O O . GLY A 1 96 ? -3.831 -10.526 5.441 1.00 86.38 96 GLY A O 1
ATOM 716 N N . ARG A 1 97 ? -3.126 -12.324 4.272 1.00 87.31 97 ARG A N 1
ATOM 717 C CA . ARG A 1 97 ? -2.320 -11.608 3.283 1.00 87.31 97 ARG A CA 1
ATOM 718 C C . ARG A 1 97 ? -3.110 -11.504 1.997 1.00 87.31 97 ARG A C 1
ATOM 720 O O . ARG A 1 97 ? -3.460 -12.524 1.409 1.00 87.31 97 ARG A O 1
ATOM 727 N N . LEU A 1 98 ? -3.400 -10.276 1.599 1.00 86.88 98 LEU A N 1
ATOM 728 C CA . LEU A 1 98 ? -4.261 -9.982 0.464 1.00 86.88 98 LEU A CA 1
ATOM 729 C C . LEU A 1 98 ? -3.429 -9.661 -0.780 1.00 86.88 98 LEU A C 1
ATOM 731 O O . LEU A 1 98 ? -2.343 -9.079 -0.687 1.00 86.88 98 LEU A O 1
ATOM 735 N N . ASP A 1 99 ? -3.956 -10.029 -1.946 1.00 86.19 99 ASP A N 1
ATOM 736 C CA . ASP A 1 99 ? -3.432 -9.567 -3.229 1.00 86.19 99 ASP A CA 1
ATOM 737 C C . ASP A 1 99 ? -3.827 -8.107 -3.457 1.00 86.19 99 ASP A C 1
ATOM 739 O O . ASP A 1 99 ? -4.818 -7.630 -2.902 1.00 86.19 99 ASP A O 1
ATOM 743 N N . ALA A 1 100 ? -3.085 -7.388 -4.297 1.00 82.62 100 ALA A N 1
ATOM 744 C CA . ALA A 1 100 ? -3.438 -6.009 -4.602 1.00 82.62 100 ALA A CA 1
ATOM 745 C C . ALA A 1 100 ? -4.785 -5.886 -5.320 1.00 82.62 100 ALA A C 1
ATOM 747 O O . ALA A 1 100 ? -5.065 -6.605 -6.283 1.00 82.62 100 ALA A O 1
ATOM 748 N N . GLY A 1 101 ? -5.578 -4.913 -4.890 1.00 86.56 101 GLY A N 1
ATOM 749 C CA . GLY A 1 101 ? -6.906 -4.646 -5.419 1.00 86.56 101 GLY A CA 1
ATOM 750 C C . GLY A 1 101 ? -7.780 -3.904 -4.417 1.00 86.56 101 GLY A C 1
ATOM 751 O O . GLY A 1 101 ? -7.388 -3.671 -3.275 1.00 86.56 101 GLY A O 1
ATOM 752 N N . THR A 1 102 ? -8.981 -3.544 -4.855 1.00 92.94 102 THR A N 1
ATOM 753 C CA . THR A 1 102 ? -9.989 -2.903 -4.007 1.00 92.94 102 THR A CA 1
ATOM 754 C C . THR A 1 102 ? -10.852 -3.965 -3.343 1.00 92.94 102 THR A C 1
ATOM 756 O O . THR A 1 102 ? -11.483 -4.772 -4.033 1.00 92.94 102 THR A O 1
ATOM 759 N N . TYR A 1 103 ? -10.923 -3.936 -2.015 1.00 95.38 103 TYR A N 1
ATOM 760 C CA . TYR A 1 103 ? -11.714 -4.868 -1.222 1.00 95.38 103 TYR A CA 1
ATOM 761 C C . TYR A 1 103 ? -12.961 -4.195 -0.661 1.00 95.38 103 TYR A C 1
ATOM 763 O O . TYR A 1 103 ? -12.969 -3.010 -0.322 1.00 95.38 103 TYR A O 1
ATOM 771 N N . THR A 1 104 ? -14.035 -4.974 -0.563 1.00 96.88 104 THR A N 1
ATOM 772 C CA . THR A 1 104 ? -15.244 -4.593 0.171 1.00 96.88 104 THR A CA 1
ATOM 773 C C . THR A 1 104 ? -15.319 -5.442 1.430 1.00 96.88 104 THR A C 1
ATOM 775 O O . THR A 1 104 ? -15.446 -6.663 1.349 1.00 96.88 104 THR A O 1
ATOM 778 N N . LEU A 1 105 ? -15.211 -4.786 2.580 1.00 97.19 105 LEU A N 1
ATOM 779 C CA . LEU A 1 105 ? -15.299 -5.375 3.906 1.00 97.19 105 LEU A CA 1
ATOM 780 C C . LEU A 1 105 ? -16.697 -5.159 4.463 1.00 97.19 105 LEU A C 1
ATOM 782 O O . LEU A 1 105 ? -17.128 -4.019 4.593 1.00 97.19 105 LEU A O 1
ATOM 786 N N . ASP A 1 106 ? -17.366 -6.237 4.836 1.00 97.25 106 ASP A N 1
ATOM 787 C CA . ASP A 1 106 ? -18.638 -6.210 5.541 1.00 97.25 106 ASP A CA 1
ATOM 788 C C . ASP A 1 106 ? -18.452 -6.747 6.961 1.00 97.25 106 ASP A C 1
ATOM 790 O O . ASP A 1 106 ? -18.039 -7.890 7.156 1.00 97.25 106 ASP A O 1
ATOM 794 N N . VAL A 1 107 ? -18.719 -5.916 7.963 1.00 97.12 107 VAL A N 1
ATOM 795 C CA . VAL A 1 107 ? -18.663 -6.285 9.378 1.00 97.12 107 VAL A CA 1
ATOM 796 C C . VAL A 1 107 ? -20.082 -6.299 9.909 1.00 97.12 107 VAL A C 1
ATOM 798 O O . VAL A 1 107 ? -20.774 -5.292 9.819 1.00 97.12 107 VAL A O 1
ATOM 801 N N . SER A 1 108 ? -20.518 -7.419 10.472 1.00 95.12 108 SER A N 1
ATOM 802 C CA . SER A 1 108 ? -21.874 -7.566 11.006 1.00 95.12 108 SER A CA 1
ATOM 803 C C . SER A 1 108 ? -21.890 -8.253 12.363 1.00 95.12 108 SER A C 1
ATOM 805 O O . SER A 1 108 ? -21.033 -9.088 12.667 1.00 95.12 108 SER A O 1
ATOM 807 N N . ASP A 1 109 ? -22.891 -7.913 13.164 1.00 91.81 109 ASP A N 1
ATOM 808 C CA . ASP A 1 109 ? -23.291 -8.648 14.358 1.00 91.81 109 ASP A CA 1
ATOM 809 C C . ASP A 1 109 ? -24.787 -9.029 14.276 1.00 91.81 109 ASP A C 1
ATOM 811 O O . ASP A 1 109 ? -25.360 -9.114 13.188 1.00 91.81 109 ASP A O 1
ATOM 815 N N . GLN A 1 110 ? -25.425 -9.353 15.406 1.00 88.62 110 GLN A N 1
ATOM 816 C CA . GLN A 1 110 ? -26.837 -9.766 15.438 1.00 88.62 110 GLN A CA 1
ATOM 817 C C . GLN A 1 110 ? -27.830 -8.604 15.262 1.00 88.62 110 GLN A C 1
ATOM 819 O O . GLN A 1 110 ? -29.027 -8.856 15.105 1.00 88.62 110 GLN A O 1
ATOM 824 N N . TRP A 1 111 ? -27.360 -7.358 15.300 1.00 91.06 111 TRP A N 1
ATOM 825 C CA . TRP A 1 111 ? -28.180 -6.148 15.347 1.00 91.06 111 TRP A CA 1
ATOM 826 C C . TRP A 1 111 ? -27.809 -5.119 14.278 1.00 91.06 111 TRP A C 1
ATOM 828 O O . TRP A 1 111 ? -28.701 -4.412 13.812 1.00 91.06 111 TRP A O 1
ATOM 838 N N . ASP A 1 112 ? -26.539 -5.043 13.882 1.00 92.38 112 ASP A N 1
ATOM 839 C CA . ASP A 1 112 ? -26.010 -4.009 12.997 1.00 92.38 112 ASP A CA 1
ATOM 840 C C . ASP A 1 112 ? -24.998 -4.561 11.974 1.00 92.38 112 ASP A C 1
ATOM 842 O O . ASP A 1 112 ? -24.430 -5.649 12.120 1.00 92.38 112 ASP A O 1
ATOM 846 N N . SER A 1 113 ? -24.780 -3.797 10.903 1.00 94.19 113 SER A N 1
ATOM 847 C CA . SER A 1 113 ? -23.805 -4.097 9.856 1.00 94.19 113 SER A CA 1
ATOM 848 C C . SER A 1 113 ? -23.178 -2.824 9.292 1.00 94.19 113 SER A C 1
ATOM 850 O O . SER A 1 113 ? -23.887 -1.878 8.945 1.00 94.19 113 SER A O 1
ATOM 852 N N . ARG A 1 114 ? -21.859 -2.832 9.100 1.00 94.56 114 ARG A N 1
ATOM 853 C CA . ARG A 1 114 ? -21.100 -1.768 8.439 1.00 94.56 114 ARG A CA 1
ATOM 854 C C . ARG A 1 114 ? -20.271 -2.311 7.292 1.00 94.56 114 ARG A C 1
ATOM 856 O O . ARG A 1 114 ? -19.494 -3.245 7.461 1.00 94.56 114 ARG A O 1
ATOM 863 N N . THR A 1 115 ? -20.336 -1.613 6.164 1.00 96.44 115 THR A N 1
ATOM 864 C CA . THR A 1 115 ? -19.499 -1.896 5.001 1.00 96.44 115 THR A CA 1
ATOM 865 C C . THR A 1 115 ? -18.436 -0.813 4.816 1.00 96.44 115 THR A C 1
ATOM 867 O O . THR A 1 115 ? -18.753 0.375 4.767 1.00 96.44 115 THR A O 1
ATOM 870 N N . VAL A 1 116 ? -17.178 -1.222 4.668 1.00 93.69 116 VAL A N 1
ATOM 871 C CA . VAL A 1 116 ? -16.015 -0.360 4.415 1.00 93.69 116 VAL A CA 1
ATOM 872 C C . VAL A 1 116 ? -15.336 -0.810 3.124 1.00 93.69 116 VAL A C 1
ATOM 874 O O . VAL A 1 116 ? -15.249 -2.002 2.839 1.00 93.69 116 VAL A O 1
ATOM 877 N N . LYS A 1 117 ? -14.848 0.137 2.323 1.00 95.69 117 LYS A N 1
ATOM 878 C CA . LYS A 1 117 ? -13.997 -0.160 1.166 1.00 95.69 117 LYS A CA 1
ATOM 879 C C . LYS A 1 117 ? -12.586 0.316 1.449 1.00 95.69 117 LYS A C 1
ATOM 881 O O . LYS A 1 117 ? -12.418 1.424 1.949 1.00 95.69 117 LYS A O 1
ATOM 886 N N . PHE A 1 118 ? -11.607 -0.509 1.114 1.00 90.44 118 PHE A N 1
ATOM 887 C CA . PHE A 1 118 ? -10.199 -0.158 1.230 1.00 90.44 118 PHE A CA 1
ATOM 888 C C . PHE A 1 118 ? -9.407 -0.772 0.079 1.00 90.44 118 PHE A C 1
ATOM 890 O O . PHE A 1 118 ? -9.821 -1.772 -0.515 1.00 90.44 118 PHE A O 1
ATOM 897 N N . ASP A 1 119 ? -8.270 -0.162 -0.227 1.00 88.50 119 ASP A N 1
ATOM 898 C CA . ASP A 1 119 ? -7.379 -0.610 -1.286 1.00 88.50 119 ASP A CA 1
ATOM 899 C C . ASP A 1 119 ? -6.151 -1.287 -0.687 1.00 88.50 119 ASP A C 1
ATOM 901 O O . ASP A 1 119 ? -5.483 -0.740 0.190 1.00 88.50 119 ASP A O 1
ATOM 905 N N . VAL A 1 120 ? -5.845 -2.481 -1.189 1.00 84.69 120 VAL A N 1
ATOM 906 C CA . VAL A 1 120 ? -4.563 -3.141 -0.959 1.00 84.69 120 VAL A CA 1
ATOM 907 C C . VAL A 1 120 ? -3.649 -2.733 -2.100 1.00 84.69 120 VAL A C 1
ATOM 909 O O . VAL A 1 120 ? -3.863 -3.110 -3.258 1.00 84.69 120 VAL A O 1
ATOM 912 N N . VAL A 1 121 ? -2.632 -1.942 -1.789 1.00 81.19 121 VAL A N 1
ATOM 913 C CA . VAL A 1 121 ? -1.713 -1.409 -2.794 1.00 81.19 121 VAL A CA 1
ATOM 914 C C . VAL A 1 121 ? -0.581 -2.399 -3.057 1.00 81.19 121 VAL A C 1
ATOM 916 O O . VAL A 1 121 ? -0.083 -3.056 -2.143 1.00 81.19 121 VAL A O 1
ATOM 919 N N . ARG A 1 122 ? -0.123 -2.523 -4.310 1.00 73.00 122 ARG A N 1
ATOM 920 C CA . ARG A 1 122 ? 1.176 -3.174 -4.553 1.00 73.00 122 ARG A CA 1
ATOM 921 C C . ARG A 1 122 ? 2.250 -2.268 -3.979 1.00 73.00 122 ARG A C 1
ATOM 923 O O . ARG A 1 122 ? 2.247 -1.071 -4.266 1.00 73.00 122 ARG A O 1
ATOM 930 N N . ARG A 1 123 ? 3.178 -2.834 -3.204 1.00 66.56 123 ARG A N 1
ATOM 931 C CA . ARG A 1 123 ? 4.427 -2.126 -2.928 1.00 66.56 123 ARG A CA 1
ATOM 932 C C . ARG A 1 123 ? 5.096 -1.891 -4.279 1.00 66.56 123 ARG A C 1
ATOM 934 O O . ARG A 1 123 ? 5.161 -2.837 -5.067 1.00 66.56 123 ARG A O 1
ATOM 941 N N . PRO A 1 124 ? 5.550 -0.667 -4.570 1.00 64.19 124 PRO A N 1
ATOM 942 C CA . PRO A 1 124 ? 6.321 -0.436 -5.771 1.00 64.19 124 PRO A CA 1
ATOM 943 C C . PRO A 1 124 ? 7.534 -1.370 -5.743 1.00 64.19 124 PRO A C 1
ATOM 945 O O . PRO A 1 124 ? 8.183 -1.507 -4.703 1.00 64.19 124 PRO A O 1
ATOM 948 N N . SER A 1 125 ? 7.767 -2.084 -6.843 1.00 70.88 125 SER A N 1
ATOM 949 C CA . SER A 1 125 ? 8.862 -3.045 -6.929 1.00 70.88 125 SER A CA 1
ATOM 950 C C . SER A 1 125 ? 10.198 -2.360 -6.661 1.00 70.88 125 SER A C 1
ATOM 952 O O . SER A 1 125 ? 10.369 -1.187 -6.977 1.00 70.88 125 SER A O 1
ATOM 954 N N . ASN A 1 126 ? 11.144 -3.097 -6.085 1.00 74.88 126 ASN A N 1
ATOM 955 C CA . ASN A 1 126 ? 12.538 -2.665 -5.958 1.00 74.88 126 ASN A CA 1
ATOM 956 C C . ASN A 1 126 ? 13.420 -3.313 -7.038 1.00 74.88 126 ASN A C 1
ATOM 958 O O . ASN A 1 126 ? 14.645 -3.265 -6.947 1.00 74.88 126 ASN A O 1
ATOM 962 N N . VAL A 1 127 ? 12.804 -3.959 -8.036 1.00 84.75 127 VAL A N 1
ATOM 963 C CA . VAL A 1 127 ? 13.492 -4.625 -9.141 1.00 84.75 127 VAL A CA 1
ATOM 964 C C . VAL A 1 127 ? 13.665 -3.637 -10.302 1.00 84.75 127 VAL A C 1
ATOM 966 O O . VAL A 1 127 ? 12.674 -3.161 -10.855 1.00 84.75 127 VAL A O 1
ATOM 969 N N . PRO A 1 128 ? 14.908 -3.330 -10.710 1.00 89.62 128 PRO A N 1
ATOM 970 C CA . PRO A 1 128 ? 15.185 -2.563 -11.917 1.00 89.62 128 PRO A CA 1
ATOM 971 C C . PRO A 1 128 ? 14.504 -3.165 -13.148 1.00 89.62 128 PRO A C 1
ATOM 973 O O . PRO A 1 128 ? 14.662 -4.350 -13.433 1.00 89.62 128 PRO A O 1
ATOM 976 N N . GLY A 1 129 ? 13.772 -2.340 -13.890 1.00 90.69 129 GLY A N 1
ATOM 977 C CA . GLY A 1 129 ? 13.034 -2.722 -15.090 1.00 90.69 129 GLY A CA 1
ATOM 978 C C . GLY A 1 129 ? 11.641 -3.311 -14.864 1.00 90.69 129 GLY A C 1
ATOM 979 O O . GLY A 1 129 ? 10.925 -3.470 -15.847 1.00 90.69 129 GLY A O 1
ATOM 980 N N . ASP A 1 130 ? 11.220 -3.568 -13.621 1.00 91.25 130 ASP A N 1
ATOM 981 C CA . ASP A 1 130 ? 9.845 -3.978 -13.290 1.00 91.25 130 ASP A CA 1
ATOM 982 C C . ASP A 1 130 ? 8.910 -2.756 -13.327 1.00 91.25 130 ASP A C 1
ATOM 984 O O . ASP A 1 130 ? 8.586 -2.113 -12.322 1.00 91.25 130 ASP A O 1
ATOM 988 N N . ALA A 1 131 ? 8.542 -2.366 -14.545 1.00 91.25 131 ALA A N 1
ATOM 989 C CA . ALA A 1 131 ? 7.765 -1.166 -14.812 1.00 91.25 131 ALA A CA 1
ATOM 990 C C . ALA A 1 131 ? 6.283 -1.321 -14.447 1.00 91.25 131 ALA A C 1
ATOM 992 O O . ALA A 1 131 ? 5.575 -0.312 -14.324 1.00 91.25 131 ALA A O 1
ATOM 993 N N . ASN A 1 132 ? 5.786 -2.554 -14.314 1.00 87.69 132 ASN A N 1
ATOM 994 C CA . ASN A 1 132 ? 4.398 -2.823 -13.948 1.00 87.69 132 ASN A CA 1
ATOM 995 C C . ASN A 1 132 ? 4.199 -3.040 -12.429 1.00 87.69 132 ASN A C 1
ATOM 997 O O . ASN A 1 132 ? 3.074 -2.886 -11.943 1.00 87.69 132 ASN A O 1
ATOM 1001 N N . GLY A 1 133 ? 5.281 -3.277 -11.682 1.00 83.62 133 GLY A N 1
ATOM 1002 C CA . GLY A 1 133 ? 5.306 -3.401 -10.228 1.00 83.62 133 GLY A CA 1
ATOM 1003 C C . GLY A 1 133 ? 4.795 -4.745 -9.703 1.00 83.62 133 GLY A C 1
ATOM 1004 O O . GLY A 1 133 ? 4.266 -4.791 -8.588 1.00 83.62 133 GLY A O 1
ATOM 1005 N N . ASP A 1 134 ? 4.866 -5.821 -10.489 1.00 83.19 134 ASP A N 1
ATOM 1006 C CA . ASP A 1 134 ? 4.376 -7.149 -10.100 1.00 83.19 134 ASP A CA 1
ATOM 1007 C C . ASP A 1 134 ? 5.439 -8.057 -9.458 1.00 83.19 134 ASP A C 1
ATOM 1009 O O . ASP A 1 134 ? 5.117 -9.163 -9.007 1.00 83.19 134 ASP A O 1
ATOM 1013 N N . GLY A 1 135 ? 6.670 -7.560 -9.335 1.00 82.06 135 GLY A N 1
ATOM 1014 C CA . GLY A 1 135 ? 7.814 -8.241 -8.739 1.00 82.06 135 GLY A CA 1
ATOM 1015 C C . GLY A 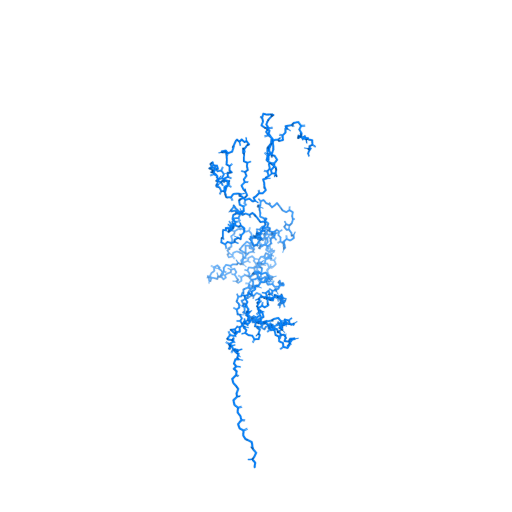1 135 ? 8.569 -9.140 -9.716 1.00 82.06 135 GLY A C 1
ATOM 1016 O O . GLY A 1 135 ? 9.497 -9.838 -9.294 1.00 82.06 135 GLY A O 1
ATOM 1017 N N . LYS A 1 136 ? 8.175 -9.179 -10.991 1.00 87.12 136 LYS A N 1
ATOM 1018 C CA . LYS A 1 136 ? 8.826 -9.966 -12.038 1.00 87.12 136 LYS A CA 1
ATOM 1019 C C . LYS A 1 136 ? 9.403 -9.032 -13.088 1.00 87.12 136 LYS A C 1
ATOM 1021 O O . LYS A 1 136 ? 8.943 -7.921 -13.277 1.00 87.12 136 LYS A O 1
ATOM 1026 N N . LEU A 1 137 ? 10.444 -9.518 -13.754 1.00 91.56 137 LEU A N 1
ATOM 1027 C CA . LEU A 1 137 ? 11.040 -8.843 -14.896 1.00 91.56 137 LEU A CA 1
ATOM 1028 C C . LEU A 1 137 ? 10.701 -9.648 -16.150 1.00 91.56 137 LEU A C 1
ATOM 1030 O O . LEU A 1 137 ? 11.321 -10.686 -16.403 1.00 91.56 137 LEU A O 1
ATOM 1034 N N . ASP A 1 138 ? 9.697 -9.212 -16.905 1.00 94.62 138 ASP A N 1
ATOM 1035 C CA . ASP A 1 138 ? 9.246 -9.898 -18.112 1.00 94.62 138 ASP A CA 1
ATOM 1036 C C . ASP A 1 138 ? 8.740 -8.945 -19.216 1.00 94.62 138 ASP A C 1
ATOM 1038 O O . ASP A 1 138 ? 8.983 -7.739 -19.225 1.00 94.62 138 ASP A O 1
ATOM 1042 N N . ILE A 1 139 ? 8.103 -9.501 -20.252 1.00 96.62 139 ILE A N 1
ATOM 1043 C CA . ILE A 1 139 ? 7.645 -8.716 -21.405 1.00 96.62 139 ILE A CA 1
ATOM 1044 C C . ILE A 1 139 ? 6.526 -7.724 -21.051 1.00 96.62 139 ILE A C 1
ATOM 1046 O O . ILE A 1 139 ? 6.365 -6.716 -21.746 1.00 96.62 139 ILE A O 1
ATOM 1050 N N . ALA A 1 140 ? 5.748 -7.982 -19.997 1.00 95.12 140 ALA A N 1
ATOM 1051 C CA . ALA A 1 140 ? 4.672 -7.101 -19.565 1.00 95.12 140 ALA A CA 1
ATOM 1052 C C . ALA A 1 140 ? 5.210 -5.737 -19.107 1.00 95.12 140 ALA A C 1
ATOM 1054 O O . ALA A 1 140 ? 4.534 -4.724 -19.290 1.00 95.12 140 ALA A O 1
ATOM 1055 N N . ASP A 1 141 ? 6.442 -5.682 -18.604 1.00 95.12 141 ASP A N 1
ATOM 1056 C CA . ASP A 1 141 ? 7.119 -4.438 -18.234 1.00 95.12 141 ASP A CA 1
ATOM 1057 C C . ASP A 1 141 ? 7.437 -3.563 -19.444 1.00 95.12 141 ASP A C 1
ATOM 1059 O O . ASP A 1 141 ? 7.114 -2.373 -19.469 1.00 95.12 141 ASP A O 1
ATOM 1063 N N . ALA A 1 142 ? 7.976 -4.158 -20.511 1.00 96.38 142 ALA A N 1
ATOM 1064 C CA . ALA A 1 142 ? 8.219 -3.437 -21.758 1.00 96.38 142 ALA A CA 1
ATOM 1065 C C . ALA A 1 142 ? 6.902 -2.912 -22.359 1.00 96.38 142 ALA A C 1
ATOM 1067 O O . ALA A 1 142 ? 6.834 -1.776 -22.835 1.00 96.38 142 ALA A O 1
ATOM 1068 N N . VAL A 1 143 ? 5.827 -3.708 -22.288 1.00 96.69 143 VAL A N 1
ATOM 1069 C CA . VAL A 1 143 ? 4.480 -3.278 -22.697 1.00 96.69 143 VAL A CA 1
ATOM 1070 C C . VAL A 1 143 ? 3.987 -2.116 -21.833 1.00 96.69 143 VAL A C 1
ATOM 1072 O O . VAL A 1 143 ? 3.399 -1.176 -22.369 1.00 96.69 143 VAL A O 1
ATOM 1075 N N . ARG A 1 144 ? 4.244 -2.133 -20.521 1.00 95.31 144 ARG A N 1
ATOM 1076 C CA . ARG A 1 144 ? 3.871 -1.050 -19.604 1.00 95.31 144 ARG A CA 1
ATOM 1077 C C . ARG A 1 144 ? 4.586 0.260 -19.943 1.00 95.31 144 ARG A C 1
ATOM 1079 O O . ARG A 1 144 ? 3.912 1.288 -20.018 1.00 95.31 144 ARG A O 1
ATOM 1086 N N . ILE A 1 145 ? 5.894 0.220 -20.212 1.00 96.00 145 ILE A N 1
ATOM 1087 C CA . ILE A 1 145 ? 6.677 1.393 -20.641 1.00 96.00 145 ILE A CA 1
ATOM 1088 C C . ILE A 1 145 ? 6.114 1.956 -21.953 1.00 96.00 145 ILE A C 1
ATOM 1090 O O . ILE A 1 145 ? 5.759 3.131 -22.032 1.00 96.00 145 ILE A O 1
ATOM 1094 N N . LEU A 1 146 ? 5.943 1.116 -22.979 1.00 97.44 146 LEU A N 1
ATOM 1095 C CA . LEU A 1 146 ? 5.423 1.551 -24.282 1.00 97.44 146 LEU A CA 1
ATOM 1096 C C . LEU A 1 146 ? 3.976 2.062 -24.202 1.00 97.44 146 LEU A C 1
ATOM 1098 O O . LEU A 1 146 ? 3.613 3.022 -24.884 1.00 97.44 146 LEU A O 1
ATOM 1102 N N . GLY A 1 147 ? 3.147 1.443 -23.359 1.00 97.00 147 GLY A N 1
ATOM 1103 C CA . GLY A 1 147 ? 1.774 1.868 -23.103 1.00 97.00 147 GLY A CA 1
ATOM 1104 C C . GLY A 1 147 ? 1.709 3.262 -22.482 1.00 97.00 147 GLY A C 1
ATOM 1105 O O . GLY A 1 147 ? 0.909 4.087 -22.926 1.00 97.00 147 GLY A O 1
ATOM 1106 N N . TYR A 1 148 ? 2.581 3.552 -21.514 1.00 95.12 148 TYR A N 1
ATOM 1107 C CA . TYR A 1 148 ? 2.734 4.894 -20.950 1.00 95.12 148 TYR A CA 1
ATOM 1108 C C . TYR A 1 148 ? 3.171 5.913 -22.016 1.00 95.12 148 TYR A C 1
ATOM 1110 O O . TYR A 1 148 ? 2.523 6.946 -22.175 1.00 95.12 148 TYR A O 1
ATOM 1118 N N . LEU A 1 149 ? 4.201 5.595 -22.807 1.00 96.25 149 LEU A N 1
ATOM 1119 C CA . LEU A 1 149 ? 4.780 6.525 -23.785 1.00 96.25 149 LEU A CA 1
ATOM 1120 C C . LEU A 1 149 ? 3.865 6.829 -24.980 1.00 96.25 149 LEU A C 1
ATOM 1122 O O . LEU A 1 149 ? 3.831 7.962 -25.457 1.00 96.25 149 LEU A O 1
ATOM 1126 N N . PHE A 1 150 ? 3.137 5.829 -25.486 1.00 96.88 150 PHE A N 1
ATOM 1127 C CA . PHE A 1 150 ? 2.444 5.937 -26.778 1.00 96.88 150 PHE A CA 1
ATOM 1128 C C . PHE A 1 150 ? 0.931 5.742 -26.713 1.00 96.88 150 PHE A C 1
ATOM 1130 O O . PHE A 1 150 ? 0.237 6.097 -27.663 1.00 96.88 150 PHE A O 1
ATOM 1137 N N . SER A 1 151 ? 0.403 5.183 -25.622 1.00 94.69 151 SER A N 1
ATOM 1138 C CA . SER A 1 151 ? -1.022 4.833 -25.509 1.00 94.69 151 SER A CA 1
ATOM 1139 C C . SER A 1 151 ? -1.749 5.590 -24.399 1.00 94.69 151 SER A C 1
ATOM 1141 O O . SER A 1 151 ? -2.854 5.199 -24.033 1.00 94.69 151 SER A O 1
ATOM 1143 N N . GLN A 1 152 ? -1.144 6.657 -23.856 1.00 89.62 152 GLN A N 1
ATOM 1144 C CA . GLN A 1 152 ? -1.668 7.402 -22.699 1.00 89.62 152 GLN A CA 1
ATOM 1145 C C . GLN A 1 152 ? -1.980 6.484 -21.502 1.00 89.62 152 GLN A C 1
ATOM 1147 O O . GLN A 1 152 ? -2.903 6.736 -20.726 1.00 89.62 152 GLN A O 1
ATOM 1152 N N . GLY A 1 153 ? -1.228 5.387 -21.368 1.00 83.88 153 GLY A N 1
ATOM 1153 C CA . GLY A 1 153 ? -1.314 4.508 -20.213 1.00 83.88 153 GLY A CA 1
ATOM 1154 C C . GLY A 1 153 ? -0.887 5.233 -18.938 1.00 83.88 153 GLY A C 1
ATOM 1155 O O . GLY A 1 153 ? -0.182 6.240 -18.979 1.00 83.88 153 GLY A O 1
ATOM 1156 N N . ALA A 1 154 ? -1.303 4.709 -17.786 1.00 84.88 154 ALA A N 1
ATOM 1157 C CA . ALA A 1 154 ? -0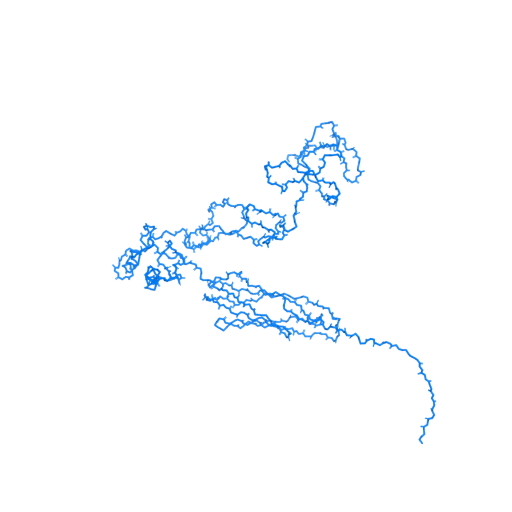.851 5.237 -16.504 1.00 84.88 154 ALA A CA 1
ATOM 1158 C C . ALA A 1 154 ? 0.685 5.118 -16.372 1.00 84.88 154 ALA A C 1
ATOM 1160 O O . ALA A 1 154 ? 1.252 4.127 -16.849 1.00 84.88 154 ALA A O 1
ATOM 1161 N N . PRO A 1 155 ? 1.356 6.081 -15.714 1.00 85.56 155 PRO A N 1
ATOM 1162 C CA . PRO A 1 155 ? 2.802 6.029 -15.511 1.00 85.56 155 PRO A CA 1
ATOM 1163 C C . PRO A 1 155 ? 3.229 4.766 -14.743 1.00 85.56 155 PRO A C 1
ATOM 1165 O O . PRO A 1 155 ? 2.434 4.217 -13.965 1.00 85.56 155 PRO A O 1
ATOM 1168 N N . PRO A 1 156 ? 4.462 4.264 -14.956 1.00 87.94 156 PRO A N 1
ATOM 1169 C CA . PRO A 1 156 ? 5.040 3.229 -14.104 1.00 87.94 156 PRO A CA 1
ATOM 1170 C C . PRO A 1 156 ? 5.017 3.655 -12.625 1.00 87.94 156 PRO A C 1
ATOM 1172 O O . PRO A 1 156 ? 5.254 4.833 -12.348 1.00 87.94 156 PRO A O 1
ATOM 1175 N N . PRO A 1 157 ? 4.765 2.735 -11.672 1.00 83.62 157 PRO A N 1
ATOM 1176 C CA . PRO A 1 157 ? 4.777 3.055 -10.241 1.00 83.62 157 PRO A CA 1
ATOM 1177 C C . PRO A 1 157 ? 6.116 3.640 -9.771 1.00 83.62 157 PRO A C 1
ATOM 1179 O O . PRO A 1 157 ? 6.134 4.523 -8.918 1.00 83.62 157 PRO A O 1
ATOM 1182 N N . CYS A 1 158 ? 7.216 3.171 -10.369 1.00 86.62 158 CYS A N 1
ATOM 1183 C CA . CYS A 1 158 ? 8.580 3.627 -10.118 1.00 86.62 158 CYS A CA 1
ATOM 1184 C C . CYS A 1 158 ? 9.241 4.091 -11.419 1.00 86.62 158 CYS A C 1
ATOM 1186 O O . CYS A 1 158 ? 9.876 3.284 -12.100 1.00 86.62 158 CYS A O 1
ATOM 1188 N N . PRO A 1 159 ? 9.116 5.375 -11.795 1.00 88.62 159 PRO A N 1
ATOM 1189 C CA . PRO A 1 159 ? 9.728 5.883 -13.021 1.00 88.62 159 PRO 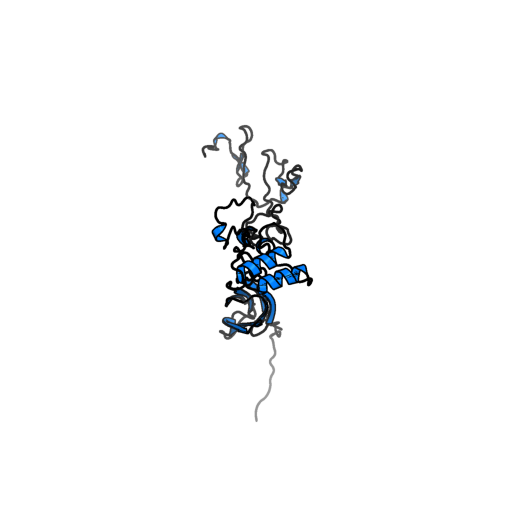A CA 1
ATOM 1190 C C . PRO A 1 159 ? 11.252 5.712 -13.060 1.00 88.62 159 PRO A C 1
ATOM 1192 O O . PRO A 1 159 ? 11.798 5.429 -14.116 1.00 88.62 159 PRO A O 1
ATOM 1195 N N . ASN A 1 160 ? 11.927 5.822 -11.912 1.00 88.31 160 ASN A N 1
ATOM 1196 C CA . ASN A 1 160 ? 13.375 5.631 -11.793 1.00 88.31 160 ASN A CA 1
ATOM 1197 C C . ASN A 1 160 ? 13.818 4.183 -12.053 1.00 88.31 160 ASN A C 1
ATOM 1199 O O . ASN A 1 160 ? 14.920 3.972 -12.537 1.00 88.31 160 ASN A O 1
ATOM 1203 N N . LEU A 1 161 ? 12.984 3.191 -11.729 1.00 90.06 161 LEU A N 1
ATOM 1204 C CA . LEU A 1 161 ? 13.276 1.787 -12.025 1.00 90.06 161 LEU A CA 1
ATOM 1205 C C . LEU A 1 161 ? 12.838 1.392 -13.437 1.00 90.06 161 LEU A C 1
ATOM 1207 O O . LEU A 1 161 ? 13.369 0.430 -13.983 1.00 90.06 161 LEU A O 1
ATOM 1211 N N . ALA A 1 162 ? 11.891 2.127 -14.024 1.00 92.81 162 ALA A N 1
ATOM 1212 C CA . ALA A 1 162 ? 11.488 1.975 -15.419 1.00 92.81 162 ALA A CA 1
ATOM 1213 C C . ALA A 1 162 ? 12.478 2.620 -16.410 1.00 92.81 162 ALA A C 1
ATOM 1215 O O . ALA A 1 162 ? 12.420 2.295 -17.592 1.00 92.81 162 ALA A O 1
ATOM 1216 N N . ASP A 1 163 ? 13.370 3.497 -15.940 1.00 93.75 163 ASP A N 1
ATOM 1217 C CA . ASP A 1 163 ? 14.568 3.961 -16.654 1.00 93.75 163 ASP A CA 1
ATOM 1218 C C . ASP A 1 163 ? 15.623 2.838 -16.639 1.00 93.75 163 ASP A C 1
ATOM 1220 O O . ASP A 1 163 ? 16.469 2.713 -15.749 1.00 93.75 163 ASP A O 1
ATOM 1224 N N . VAL A 1 164 ? 15.487 1.922 -17.596 1.00 94.44 164 VAL A N 1
ATOM 1225 C CA . VAL A 1 164 ? 16.230 0.659 -17.668 1.00 94.44 164 VAL A CA 1
ATOM 1226 C C . VAL A 1 164 ? 17.681 0.896 -18.054 1.00 94.44 164 VAL A C 1
ATOM 1228 O O . VAL A 1 164 ? 18.561 0.145 -17.617 1.00 94.44 164 VAL A O 1
ATOM 1231 N N . ASN A 1 165 ? 17.939 1.913 -18.877 1.00 93.81 165 ASN A N 1
ATOM 1232 C CA . ASN A 1 165 ? 19.289 2.252 -19.312 1.00 93.81 165 ASN A CA 1
ATOM 1233 C C . ASN A 1 165 ? 19.997 3.241 -18.353 1.00 93.81 165 ASN A C 1
ATOM 1235 O O . ASN A 1 165 ? 21.211 3.427 -18.479 1.00 93.81 165 ASN A O 1
ATOM 1239 N N . ASN A 1 166 ? 19.269 3.781 -17.365 1.00 93.06 166 ASN A N 1
ATOM 1240 C CA . ASN A 1 166 ? 19.724 4.725 -16.345 1.00 93.06 166 ASN A CA 1
ATOM 1241 C C . ASN A 1 166 ? 20.321 6.011 -16.942 1.00 93.06 166 ASN A C 1
ATOM 1243 O O . ASN A 1 166 ? 21.340 6.525 -16.464 1.00 93.06 166 ASN A O 1
ATOM 1247 N N . ASP A 1 167 ? 19.716 6.518 -18.017 1.00 94.00 167 ASP A N 1
ATOM 1248 C CA . ASP A 1 167 ? 20.113 7.768 -18.671 1.00 94.00 167 ASP A CA 1
ATOM 1249 C C . ASP A 1 167 ? 19.323 8.993 -18.180 1.00 94.00 167 ASP A C 1
ATOM 1251 O O . ASP A 1 167 ? 19.513 10.107 -18.688 1.00 94.00 167 ASP A O 1
ATOM 1255 N N . THR A 1 168 ? 18.512 8.807 -17.132 1.00 91.81 168 THR A N 1
ATOM 1256 C CA . THR A 1 168 ? 17.615 9.771 -16.476 1.00 91.81 168 THR A CA 1
ATOM 1257 C C . THR A 1 168 ? 16.378 10.150 -17.285 1.00 91.81 168 THR A C 1
ATOM 1259 O O . THR A 1 168 ? 15.659 11.084 -16.908 1.00 91.81 168 THR A O 1
ATOM 1262 N N . LYS A 1 169 ? 16.098 9.451 -18.389 1.00 93.94 169 LYS A N 1
ATOM 1263 C CA . LYS A 1 169 ? 14.917 9.682 -19.216 1.00 93.94 169 LYS A CA 1
ATOM 1264 C C . LYS A 1 169 ? 14.157 8.385 -19.399 1.00 93.94 169 LYS A C 1
ATOM 1266 O O . LYS A 1 169 ? 14.657 7.442 -19.977 1.00 93.94 169 LYS A O 1
ATOM 1271 N N . LEU A 1 170 ? 12.885 8.412 -19.013 1.00 94.06 170 LEU A N 1
ATOM 1272 C CA . LEU A 1 170 ? 11.962 7.346 -19.366 1.00 94.06 170 LEU A CA 1
ATOM 1273 C C . LEU A 1 170 ? 11.479 7.538 -20.812 1.00 94.06 170 LEU A C 1
ATOM 1275 O O . LEU A 1 170 ? 10.578 8.348 -21.061 1.00 94.06 170 LEU A O 1
ATOM 1279 N N . ASP A 1 171 ? 12.076 6.819 -21.759 1.00 96.12 171 ASP A N 1
ATOM 1280 C CA . ASP A 1 171 ? 11.746 6.868 -23.182 1.00 96.12 171 ASP A CA 1
ATOM 1281 C C . ASP A 1 171 ? 11.761 5.486 -23.876 1.00 96.12 171 ASP A C 1
ATOM 1283 O O . ASP A 1 171 ? 11.739 4.424 -23.253 1.00 96.12 171 ASP A O 1
ATOM 1287 N N . ILE A 1 172 ? 11.671 5.466 -25.211 1.00 96.94 172 ILE A N 1
ATOM 1288 C CA . ILE A 1 172 ? 11.586 4.209 -25.972 1.00 96.94 172 ILE A CA 1
ATOM 1289 C C . ILE A 1 172 ? 12.847 3.343 -25.828 1.00 96.94 172 ILE A C 1
ATOM 1291 O O . ILE A 1 172 ? 12.783 2.122 -25.999 1.00 96.94 172 ILE A O 1
ATOM 1295 N N . SER A 1 173 ? 13.993 3.953 -25.532 1.00 96.81 173 SER A N 1
ATOM 1296 C CA . SER A 1 173 ? 15.258 3.247 -25.373 1.00 96.81 173 SER A CA 1
ATOM 1297 C C . SER A 1 173 ? 15.266 2.340 -24.140 1.00 96.81 173 SER A C 1
ATOM 1299 O O . SER A 1 173 ? 15.934 1.304 -24.178 1.00 96.81 173 SER A O 1
ATOM 1301 N N . ASP A 1 174 ? 14.450 2.624 -23.122 1.00 96.88 174 ASP A N 1
ATOM 1302 C CA . ASP A 1 174 ? 14.265 1.755 -21.955 1.00 96.88 174 ASP A CA 1
ATOM 1303 C C . ASP A 1 174 ? 13.567 0.454 -22.316 1.00 96.88 174 ASP A C 1
ATOM 1305 O O . ASP A 1 174 ? 14.050 -0.635 -22.001 1.00 96.88 174 ASP A O 1
ATOM 1309 N N . ALA A 1 175 ? 12.463 0.550 -23.061 1.00 96.75 175 ALA A N 1
ATOM 1310 C CA . ALA A 1 175 ? 11.738 -0.623 -23.536 1.00 96.75 175 ALA A CA 1
ATOM 1311 C C . ALA A 1 175 ? 12.617 -1.484 -24.460 1.00 96.75 175 ALA A C 1
ATOM 1313 O O . ALA A 1 175 ? 12.600 -2.713 -24.370 1.00 96.75 175 ALA A O 1
ATOM 1314 N N . ILE A 1 176 ? 13.420 -0.853 -25.327 1.00 96.75 176 ILE A N 1
ATOM 1315 C CA . ILE A 1 176 ? 14.375 -1.560 -26.193 1.00 96.75 176 ILE A CA 1
ATOM 1316 C C . ILE A 1 176 ? 15.454 -2.256 -25.356 1.00 96.75 176 ILE A C 1
ATOM 1318 O O . ILE A 1 176 ? 15.741 -3.429 -25.598 1.00 96.75 176 ILE A O 1
ATOM 1322 N N . SER A 1 177 ? 16.034 -1.564 -24.374 1.00 96.56 177 SER A N 1
ATOM 1323 C CA . SER A 1 177 ? 17.084 -2.110 -23.504 1.00 96.56 177 SER A CA 1
ATOM 1324 C C . SER A 1 177 ? 16.572 -3.289 -22.679 1.00 96.56 177 SER A C 1
ATOM 1326 O O . SER A 1 177 ? 17.243 -4.317 -22.585 1.00 96.56 177 SER A O 1
ATOM 1328 N N . LEU A 1 178 ? 15.340 -3.194 -22.176 1.00 96.25 178 LEU A N 1
ATOM 1329 C CA . LEU A 1 178 ? 14.686 -4.270 -21.442 1.00 96.25 178 LEU A CA 1
ATOM 1330 C C . LEU A 1 178 ? 14.448 -5.505 -22.315 1.00 96.25 178 LEU A C 1
ATOM 1332 O O . LEU A 1 178 ? 14.814 -6.617 -21.942 1.00 96.25 178 LEU A O 1
ATOM 1336 N N . LEU A 1 179 ? 13.892 -5.326 -23.515 1.00 97.25 179 LEU A N 1
ATOM 1337 C CA . LEU A 1 179 ? 13.687 -6.432 -24.454 1.00 97.25 179 LEU A CA 1
ATOM 1338 C C . LEU A 1 179 ? 15.016 -7.052 -24.908 1.00 97.25 179 LEU A C 1
ATOM 1340 O O . LEU A 1 179 ? 15.103 -8.270 -25.073 1.00 97.25 179 LEU A O 1
ATOM 1344 N N . ALA A 1 180 ? 16.060 -6.236 -25.079 1.00 97.12 180 ALA A N 1
ATOM 1345 C CA . ALA A 1 180 ? 17.398 -6.722 -25.388 1.00 97.12 180 ALA A CA 1
ATOM 1346 C C . ALA A 1 180 ? 17.964 -7.574 -24.245 1.00 97.12 180 ALA A C 1
ATOM 1348 O O . ALA A 1 180 ? 18.546 -8.627 -24.508 1.00 97.12 180 ALA A O 1
ATOM 1349 N N . HIS A 1 181 ? 17.758 -7.176 -22.988 1.00 95.62 181 HIS A N 1
ATOM 1350 C CA . HIS A 1 181 ? 18.122 -7.995 -21.835 1.00 95.62 181 HIS A CA 1
ATOM 1351 C C . HIS A 1 181 ? 17.381 -9.341 -21.834 1.00 95.62 181 HIS A C 1
ATOM 1353 O O . HIS A 1 181 ? 18.015 -10.394 -21.759 1.00 95.62 181 HIS A O 1
ATOM 1359 N N . LEU A 1 182 ? 16.054 -9.307 -21.993 1.00 95.88 182 LEU A N 1
ATOM 1360 C CA . LEU A 1 182 ? 15.194 -10.490 -21.911 1.00 95.88 182 LEU A CA 1
ATOM 1361 C C . LEU A 1 182 ? 15.441 -11.507 -23.037 1.00 95.88 182 LEU A C 1
ATOM 1363 O O . LEU A 1 182 ? 15.374 -12.712 -22.797 1.00 95.88 182 LEU A O 1
ATOM 1367 N N . PHE A 1 183 ? 15.718 -11.044 -24.261 1.00 97.12 183 PHE A N 1
ATOM 1368 C CA . PHE A 1 183 ? 15.717 -11.912 -25.449 1.00 97.12 183 PHE A CA 1
ATOM 1369 C C . PHE A 1 183 ? 17.018 -11.928 -26.253 1.00 97.12 183 PHE A C 1
ATOM 1371 O O . PHE A 1 183 ? 17.200 -12.817 -27.083 1.00 97.12 183 PHE A O 1
ATOM 1378 N N . ALA A 1 184 ? 17.919 -10.969 -26.043 1.00 96.31 184 ALA A N 1
ATOM 1379 C CA . ALA A 1 184 ? 19.130 -10.809 -26.851 1.00 96.31 184 ALA A CA 1
ATOM 1380 C C . ALA A 1 184 ? 20.425 -10.828 -26.024 1.00 96.31 184 ALA A C 1
ATOM 1382 O O . ALA A 1 184 ? 21.473 -10.427 -26.530 1.00 96.31 184 ALA A O 1
ATOM 1383 N N . HIS A 1 185 ? 20.369 -11.297 -24.770 1.00 92.88 185 HIS A N 1
ATOM 1384 C CA . HIS A 1 185 ? 21.506 -11.300 -23.840 1.00 92.88 185 HIS A CA 1
ATOM 1385 C C . HIS A 1 185 ? 22.144 -9.910 -23.658 1.00 92.88 185 HIS A C 1
ATOM 1387 O O . HIS A 1 185 ? 23.354 -9.789 -23.456 1.00 92.88 185 HIS A O 1
ATOM 1393 N N . GLY A 1 186 ? 21.329 -8.857 -23.752 1.00 92.06 186 GLY A N 1
ATOM 1394 C CA . GLY A 1 186 ? 21.739 -7.495 -23.438 1.00 92.06 186 GLY A CA 1
ATOM 1395 C C . GLY A 1 186 ? 22.078 -7.316 -21.950 1.00 92.06 186 GLY A C 1
ATOM 1396 O O . GLY A 1 186 ? 21.758 -8.185 -21.127 1.00 92.06 186 GLY A O 1
ATOM 1397 N N . PRO A 1 187 ? 22.723 -6.192 -21.585 1.00 93.19 187 PRO A N 1
ATOM 1398 C CA . PRO A 1 187 ? 23.031 -5.873 -20.194 1.00 93.19 187 PRO A CA 1
ATOM 1399 C C . PRO A 1 187 ? 21.776 -5.912 -19.309 1.00 93.19 187 PRO A C 1
ATOM 1401 O O . PRO A 1 187 ? 20.700 -5.561 -19.792 1.00 93.19 187 PRO A O 1
ATOM 1404 N N . PRO A 1 188 ? 21.886 -6.330 -18.035 1.00 92.12 188 PRO A N 1
ATOM 1405 C CA . PRO A 1 188 ? 20.776 -6.212 -17.095 1.00 92.12 188 PRO A CA 1
ATOM 1406 C C . PRO A 1 188 ? 20.387 -4.741 -16.881 1.00 92.12 188 PRO A C 1
ATOM 1408 O O . PRO A 1 188 ? 21.242 -3.868 -17.064 1.00 92.12 188 PRO A O 1
ATOM 1411 N N . PRO A 1 189 ? 19.131 -4.463 -16.478 1.00 91.62 189 PRO A N 1
ATOM 1412 C CA . PRO A 1 189 ? 18.687 -3.115 -16.143 1.00 91.62 189 PRO A CA 1
ATOM 1413 C C . PRO A 1 189 ? 19.645 -2.424 -15.163 1.00 91.62 189 PRO A C 1
ATOM 1415 O O . PRO A 1 189 ? 20.074 -3.019 -14.172 1.00 91.62 189 PRO A O 1
ATOM 1418 N N . ALA A 1 190 ? 19.995 -1.174 -15.464 1.00 88.00 190 ALA A N 1
ATOM 1419 C CA . ALA A 1 190 ? 21.058 -0.433 -14.786 1.00 88.00 190 ALA A CA 1
ATOM 1420 C C . ALA A 1 190 ? 20.548 0.553 -13.721 1.00 88.00 190 ALA A C 1
ATOM 1422 O O . ALA A 1 190 ? 21.354 1.289 -13.142 1.00 88.00 190 ALA A O 1
ATOM 1423 N N . ALA A 1 191 ? 19.235 0.586 -13.470 1.00 83.12 191 ALA A N 1
ATOM 1424 C CA . ALA A 1 191 ? 18.634 1.505 -12.511 1.00 83.12 191 ALA A CA 1
ATOM 1425 C C . ALA A 1 191 ? 19.222 1.306 -11.096 1.00 83.12 191 ALA A C 1
ATOM 1427 O O . ALA A 1 191 ? 19.366 0.166 -10.637 1.00 83.12 191 ALA A O 1
ATOM 1428 N N . PRO A 1 192 ? 19.575 2.392 -10.384 1.00 80.44 192 PRO A N 1
ATOM 1429 C CA . PRO A 1 192 ? 20.186 2.303 -9.068 1.00 80.44 192 PRO A CA 1
ATOM 1430 C C . PRO A 1 192 ? 19.172 1.840 -8.017 1.00 80.44 192 PRO A C 1
ATOM 1432 O O . PRO A 1 192 ? 18.103 2.425 -7.866 1.00 80.44 192 PRO A O 1
ATOM 1435 N N . VAL A 1 193 ? 19.561 0.836 -7.229 1.00 84.44 193 VAL A N 1
ATOM 1436 C CA . VAL A 1 193 ? 18.797 0.344 -6.075 1.00 84.44 193 VAL A CA 1
ATOM 1437 C C . VAL A 1 193 ? 19.657 0.493 -4.830 1.00 84.44 193 VAL A C 1
ATOM 1439 O O . VAL A 1 193 ? 20.734 -0.093 -4.731 1.00 84.44 193 VAL A O 1
ATOM 1442 N N . ARG A 1 194 ? 19.195 1.310 -3.887 1.00 85.38 194 ARG A N 1
ATOM 1443 C CA . ARG A 1 194 ? 19.851 1.556 -2.595 1.00 85.38 194 ARG A CA 1
ATOM 1444 C C . ARG A 1 194 ? 19.297 0.674 -1.483 1.00 85.38 194 ARG A C 1
ATOM 1446 O O . ARG A 1 194 ? 20.006 0.431 -0.515 1.00 85.38 194 ARG A O 1
ATOM 1453 N N . CYS A 1 195 ? 18.060 0.205 -1.617 1.00 84.19 195 CYS A N 1
ATOM 1454 C CA . CYS A 1 195 ? 17.418 -0.671 -0.646 1.00 84.19 195 CYS A CA 1
ATOM 1455 C C . CYS A 1 195 ? 16.539 -1.714 -1.342 1.00 84.19 195 CYS A C 1
ATOM 1457 O O . CYS A 1 195 ? 15.949 -1.452 -2.388 1.00 84.19 195 CYS A O 1
ATOM 1459 N N . ALA A 1 196 ? 16.432 -2.895 -0.740 1.00 79.31 196 ALA A N 1
ATOM 1460 C CA . ALA A 1 196 ? 15.418 -3.894 -1.066 1.00 79.31 196 ALA A CA 1
ATOM 1461 C C . ALA A 1 196 ? 14.310 -3.930 0.001 1.00 79.31 196 ALA A C 1
ATOM 1463 O O . ALA A 1 196 ? 13.187 -4.347 -0.281 1.00 79.31 196 ALA A O 1
ATOM 1464 N N . SER A 1 197 ? 14.616 -3.477 1.218 1.00 75.00 197 SER A N 1
ATOM 1465 C CA . SER A 1 197 ? 13.709 -3.391 2.358 1.00 75.00 197 SER A CA 1
ATOM 1466 C C . SER A 1 197 ? 14.030 -2.182 3.241 1.00 75.00 197 SER A C 1
ATOM 1468 O O . SER A 1 197 ? 15.114 -1.607 3.160 1.00 75.00 197 SER A O 1
ATOM 1470 N N . ALA A 1 198 ? 13.107 -1.828 4.139 1.00 77.25 198 ALA A N 1
ATOM 1471 C CA . ALA A 1 198 ? 13.324 -0.797 5.158 1.00 77.25 198 ALA A CA 1
ATOM 1472 C C . ALA A 1 198 ? 14.584 -1.038 6.015 1.00 77.25 198 ALA A C 1
ATOM 1474 O O . ALA A 1 198 ? 15.225 -0.087 6.457 1.00 77.25 198 ALA A O 1
ATOM 1475 N N . TYR A 1 199 ? 14.966 -2.304 6.224 1.00 76.00 199 TYR A N 1
ATOM 1476 C CA . TYR A 1 199 ? 16.150 -2.662 7.006 1.00 76.00 199 TYR A CA 1
ATOM 1477 C C . TYR A 1 199 ? 17.455 -2.182 6.366 1.00 76.00 199 TYR A C 1
ATOM 1479 O O . TYR A 1 199 ? 18.381 -1.823 7.089 1.00 76.00 199 TYR A O 1
ATOM 1487 N N . ASP A 1 200 ? 17.521 -2.120 5.034 1.00 82.38 200 ASP A N 1
ATOM 1488 C CA . ASP A 1 200 ? 18.723 -1.672 4.314 1.00 82.38 200 ASP A CA 1
ATOM 1489 C C . ASP A 1 200 ? 18.987 -0.171 4.507 1.00 82.38 200 ASP A C 1
ATOM 1491 O O . ASP A 1 200 ? 20.095 0.311 4.286 1.00 82.38 200 ASP A O 1
ATOM 1495 N N . CYS A 1 201 ? 17.968 0.568 4.946 1.00 83.88 201 CYS A N 1
ATOM 1496 C CA . CYS A 1 201 ? 18.040 1.996 5.221 1.00 83.88 201 CYS A CA 1
ATOM 1497 C C . CYS A 1 201 ? 18.472 2.309 6.661 1.00 83.88 201 CYS A C 1
ATOM 1499 O O . CYS A 1 201 ? 18.741 3.467 6.990 1.00 83.88 201 CYS A O 1
ATOM 1501 N N . LEU A 1 202 ? 18.552 1.297 7.533 1.00 80.94 202 LEU A N 1
ATOM 1502 C CA . LEU A 1 202 ? 18.979 1.488 8.915 1.00 80.94 202 LEU A CA 1
ATOM 1503 C C . LEU A 1 202 ? 20.439 1.961 8.956 1.00 80.94 202 LEU A C 1
ATOM 1505 O O . LEU A 1 202 ? 21.329 1.351 8.371 1.00 80.94 202 LEU A O 1
ATOM 1509 N N . GLY A 1 203 ? 20.687 3.057 9.674 1.00 81.50 203 GLY A N 1
ATOM 1510 C CA . GLY A 1 203 ? 22.014 3.674 9.792 1.00 81.50 203 GLY A CA 1
ATOM 1511 C C . GLY A 1 203 ? 22.270 4.832 8.823 1.00 81.50 203 GLY A C 1
ATOM 1512 O O . GLY A 1 203 ? 23.293 5.506 8.954 1.00 81.50 203 GLY A O 1
ATOM 1513 N N . LEU A 1 204 ? 21.344 5.117 7.901 1.00 85.81 204 LEU A N 1
ATOM 1514 C CA . LEU A 1 204 ? 21.322 6.397 7.197 1.00 85.81 204 LEU A CA 1
ATOM 1515 C C . LEU A 1 204 ? 20.963 7.533 8.165 1.00 85.81 204 LEU A C 1
ATOM 1517 O O . LEU A 1 204 ? 20.280 7.326 9.170 1.00 85.81 204 LEU A O 1
ATOM 1521 N N . ALA A 1 205 ? 21.436 8.745 7.862 1.00 83.50 205 ALA A N 1
ATOM 1522 C CA . ALA A 1 205 ? 21.096 9.920 8.655 1.00 83.50 205 ALA A CA 1
ATOM 1523 C C . ALA A 1 205 ? 19.577 10.151 8.636 1.00 83.50 205 ALA A C 1
ATOM 1525 O O . ALA A 1 205 ? 18.963 10.125 7.569 1.00 83.50 205 ALA A O 1
ATOM 1526 N N . TRP A 1 206 ? 19.006 10.418 9.811 1.00 77.81 206 TRP A N 1
ATOM 1527 C CA . TRP A 1 206 ? 17.608 10.806 10.012 1.00 77.81 206 TRP A CA 1
ATOM 1528 C C . TRP A 1 206 ? 17.552 12.307 10.344 1.00 77.81 206 TRP A C 1
ATOM 1530 O O . TRP A 1 206 ? 17.514 12.676 11.516 1.00 77.81 206 TRP A O 1
ATOM 1540 N N . PRO A 1 207 ? 17.679 13.203 9.346 1.00 70.44 207 PRO A N 1
ATOM 1541 C CA . PRO A 1 207 ? 17.751 14.645 9.584 1.00 70.44 207 PRO A CA 1
ATOM 1542 C C . PRO A 1 207 ? 16.394 15.298 9.888 1.00 70.44 207 PRO A C 1
ATOM 1544 O O . PRO A 1 207 ? 16.369 16.481 10.209 1.00 70.44 207 PRO A O 1
ATOM 1547 N N . VAL A 1 208 ? 15.281 14.570 9.747 1.00 63.50 208 VAL A N 1
ATOM 1548 C CA . VAL A 1 208 ? 13.926 15.080 10.011 1.00 63.50 208 VAL A CA 1
ATOM 1549 C C . VAL A 1 208 ? 13.557 14.804 11.468 1.00 63.50 208 VAL A C 1
ATOM 1551 O O . VAL A 1 208 ? 13.731 13.686 11.937 1.00 63.50 208 VAL A O 1
ATOM 1554 N N . PHE A 1 209 ? 13.020 15.784 12.191 1.00 61.84 209 PHE A N 1
ATOM 1555 C CA . PHE A 1 209 ? 12.662 15.641 13.611 1.00 61.84 209 PHE A CA 1
ATOM 1556 C C . PHE A 1 209 ? 11.298 14.966 13.840 1.00 61.84 209 PHE A C 1
ATOM 1558 O O . PHE A 1 209 ? 10.550 15.381 14.707 1.00 61.84 209 PHE A O 1
ATOM 1565 N N . CYS A 1 210 ? 10.966 13.915 13.089 1.00 62.56 210 CYS A N 1
ATOM 1566 C CA . CYS A 1 210 ? 9.703 13.194 13.257 1.00 62.56 210 CYS A CA 1
ATOM 1567 C C . CYS A 1 210 ? 9.930 11.767 13.772 1.00 62.56 210 CYS A C 1
ATOM 1569 O O . CYS A 1 210 ? 10.897 11.102 13.381 1.00 62.56 210 CYS A O 1
ATOM 1571 N N . MET A 1 211 ? 9.013 11.279 14.614 1.00 63.62 211 MET A N 1
ATOM 1572 C CA . MET A 1 211 ? 8.877 9.845 14.869 1.00 63.62 211 MET A CA 1
ATOM 1573 C C . MET A 1 211 ? 8.329 9.163 13.611 1.00 63.62 211 MET A C 1
ATOM 1575 O O . MET A 1 211 ? 7.440 9.670 12.924 1.00 63.62 211 MET A O 1
ATOM 1579 N N . GLY A 1 212 ? 8.894 8.011 13.273 1.00 73.44 212 GLY A N 1
ATOM 1580 C CA . GLY A 1 212 ? 8.492 7.273 12.088 1.00 73.44 212 GLY A CA 1
ATOM 1581 C C . GLY A 1 212 ? 9.400 6.090 11.814 1.00 73.44 212 GLY A C 1
ATOM 1582 O O . GLY A 1 212 ? 10.169 5.655 12.674 1.00 73.44 212 GLY A O 1
ATOM 1583 N N . HIS A 1 213 ? 9.332 5.589 10.586 1.00 74.50 213 HIS A N 1
ATOM 1584 C CA . HIS A 1 213 ? 10.142 4.466 10.135 1.00 74.50 213 HIS A CA 1
ATOM 1585 C C . HIS A 1 213 ? 10.839 4.748 8.799 1.00 74.50 213 HIS A C 1
ATOM 1587 O O . HIS A 1 213 ? 10.399 5.564 7.980 1.00 74.50 213 HIS A O 1
ATOM 1593 N N . TRP A 1 214 ? 11.917 4.015 8.533 1.00 79.38 214 TRP A N 1
ATOM 1594 C CA . TRP A 1 214 ? 12.436 3.920 7.175 1.00 79.38 214 TRP A CA 1
ATOM 1595 C C . TRP A 1 214 ? 11.486 3.087 6.329 1.00 79.38 214 TRP A C 1
ATOM 1597 O O . TRP A 1 214 ? 11.036 2.029 6.759 1.00 79.38 214 TRP A O 1
ATOM 1607 N N . ASP A 1 215 ? 11.217 3.545 5.117 1.00 79.31 215 ASP A N 1
ATOM 1608 C CA . ASP A 1 215 ? 10.597 2.731 4.087 1.00 79.31 215 ASP A CA 1
ATOM 1609 C C . ASP A 1 215 ? 11.525 2.628 2.877 1.00 79.31 215 ASP A C 1
ATOM 1611 O O . ASP A 1 215 ? 12.357 3.503 2.625 1.00 79.31 215 ASP A O 1
ATOM 1615 N N . CYS A 1 216 ? 11.383 1.536 2.137 1.00 81.06 216 CYS A N 1
ATOM 1616 C CA . CYS A 1 216 ? 12.070 1.342 0.874 1.00 81.06 216 CYS A CA 1
ATOM 1617 C C . CYS A 1 216 ? 11.047 1.398 -0.252 1.00 81.06 216 CYS A C 1
ATOM 1619 O O . CYS A 1 216 ? 10.240 0.477 -0.414 1.00 81.06 216 CYS A O 1
ATOM 1621 N N . VAL A 1 217 ? 11.083 2.493 -1.008 1.00 79.69 217 VAL A N 1
ATOM 1622 C CA . VAL A 1 217 ? 10.120 2.789 -2.066 1.00 79.69 217 VAL A CA 1
ATOM 1623 C C . VAL A 1 217 ? 10.889 2.992 -3.361 1.00 79.69 217 VAL A C 1
ATOM 1625 O O . VAL A 1 217 ? 11.734 3.880 -3.441 1.00 79.69 217 VAL A O 1
ATOM 1628 N N . CYS A 1 218 ? 10.596 2.180 -4.379 1.00 81.56 218 CYS A N 1
ATOM 1629 C CA . CYS A 1 218 ? 11.249 2.264 -5.688 1.00 81.56 218 CYS A CA 1
ATOM 1630 C C . CYS A 1 218 ? 12.780 2.163 -5.625 1.00 81.56 218 CYS A C 1
ATOM 1632 O O . CYS A 1 218 ? 13.494 2.870 -6.335 1.00 81.56 218 CYS A O 1
ATOM 1634 N N . GLY A 1 219 ? 13.294 1.303 -4.746 1.00 81.62 219 GLY A N 1
ATOM 1635 C CA . GLY A 1 219 ? 14.725 1.123 -4.528 1.00 81.62 219 GLY A CA 1
ATOM 1636 C C . GLY A 1 219 ? 15.408 2.280 -3.797 1.00 81.62 219 GLY A C 1
ATOM 1637 O O . GLY A 1 219 ? 16.634 2.274 -3.689 1.00 81.62 219 GLY A O 1
ATOM 1638 N N . GLU A 1 220 ? 14.663 3.260 -3.279 1.00 85.94 220 GLU A N 1
ATOM 1639 C CA . GLU A 1 220 ? 15.209 4.382 -2.518 1.00 85.94 220 GLU A CA 1
ATOM 1640 C C . GLU A 1 220 ?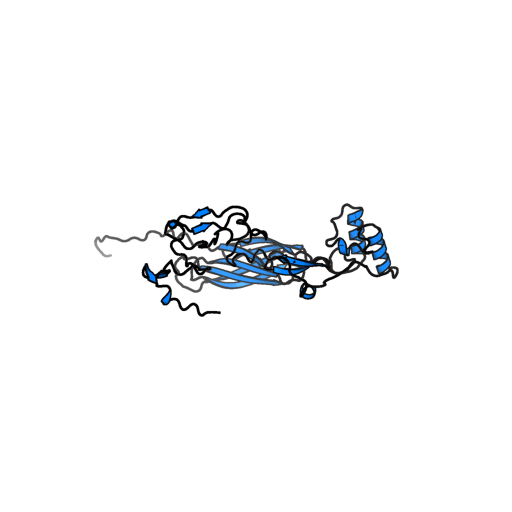 14.724 4.398 -1.068 1.00 85.94 220 GLU A C 1
ATOM 1642 O O . GLU A 1 220 ? 13.563 4.121 -0.758 1.00 85.94 220 GLU A O 1
ATOM 1647 N N . CYS A 1 221 ? 15.644 4.749 -0.169 1.00 85.19 221 CYS A N 1
ATOM 1648 C CA . CYS A 1 221 ? 15.347 4.917 1.243 1.00 85.19 221 CYS A CA 1
ATOM 1649 C C . CYS A 1 221 ? 14.581 6.212 1.461 1.00 85.19 221 CYS A C 1
ATOM 1651 O O . CYS A 1 221 ? 15.104 7.304 1.226 1.00 85.19 221 CYS A O 1
ATOM 1653 N N . ARG A 1 222 ? 13.355 6.083 1.957 1.00 82.00 222 ARG A N 1
ATOM 1654 C CA . ARG A 1 222 ? 12.486 7.206 2.274 1.00 82.00 222 ARG A CA 1
ATOM 1655 C C . ARG A 1 222 ? 12.179 7.207 3.763 1.00 82.00 222 ARG A C 1
ATOM 1657 O O . ARG A 1 222 ? 11.746 6.202 4.318 1.00 82.00 222 ARG A O 1
ATOM 1664 N N . MET A 1 223 ? 12.387 8.349 4.407 1.00 75.94 223 MET A N 1
ATOM 1665 C CA . MET A 1 223 ? 11.878 8.570 5.759 1.00 75.94 223 MET A CA 1
ATOM 1666 C C . MET A 1 223 ? 10.368 8.756 5.657 1.00 75.94 223 MET A C 1
ATOM 1668 O O . MET A 1 223 ? 9.903 9.624 4.915 1.00 75.94 223 MET A O 1
ATOM 1672 N N . THR A 1 224 ? 9.616 7.924 6.367 1.00 75.12 224 THR A N 1
ATOM 1673 C CA . THR A 1 224 ? 8.165 8.065 6.479 1.00 75.12 224 THR A CA 1
ATOM 1674 C C . THR A 1 224 ? 7.863 8.471 7.907 1.00 75.12 224 THR A C 1
ATOM 1676 O O . THR A 1 224 ? 8.069 7.686 8.830 1.00 75.12 224 THR A O 1
ATOM 1679 N N . CYS A 1 225 ? 7.421 9.713 8.080 1.00 67.00 225 CYS A N 1
ATOM 1680 C CA . CYS A 1 225 ? 6.938 10.193 9.366 1.00 67.00 225 CYS A CA 1
ATOM 1681 C C . CYS A 1 225 ? 5.573 9.557 9.643 1.00 67.00 225 CYS A C 1
ATOM 1683 O O . CYS A 1 225 ? 4.666 9.639 8.812 1.00 67.00 225 CYS A O 1
ATOM 1685 N N . GLU A 1 226 ? 5.420 8.934 10.804 1.00 62.16 226 GLU A N 1
ATOM 1686 C CA . GLU A 1 226 ? 4.139 8.390 11.249 1.00 62.16 226 GLU A CA 1
ATOM 1687 C C . GLU A 1 226 ? 3.397 9.478 12.025 1.00 62.16 226 GLU A C 1
ATOM 1689 O O . GLU A 1 226 ? 3.396 9.492 13.253 1.00 62.16 226 GLU A O 1
ATOM 1694 N N . MET A 1 227 ? 2.756 10.403 11.302 1.00 53.12 227 MET A N 1
ATOM 1695 C CA . MET A 1 227 ? 2.025 11.538 11.901 1.00 53.12 227 MET A CA 1
ATOM 1696 C C . MET A 1 227 ? 0.775 11.116 12.693 1.00 53.12 227 MET A C 1
ATOM 1698 O O . MET A 1 227 ? 0.154 11.917 13.380 1.00 53.12 227 MET A O 1
ATOM 1702 N N . THR A 1 228 ? 0.389 9.841 12.612 1.00 47.38 228 THR A N 1
ATOM 1703 C CA . THR A 1 228 ? -0.636 9.227 13.467 1.00 47.38 228 THR A CA 1
ATOM 1704 C C . THR A 1 228 ? -0.126 8.900 14.870 1.00 47.38 228 THR A C 1
ATOM 1706 O O . THR A 1 228 ? -0.931 8.537 15.723 1.00 47.38 228 THR A O 1
ATOM 1709 N N . SER A 1 229 ? 1.175 9.068 15.136 1.00 49.72 229 SER A N 1
ATOM 1710 C CA . SER A 1 229 ? 1.765 9.075 16.488 1.00 49.72 229 SER A CA 1
ATOM 1711 C C . SER A 1 229 ? 1.476 10.371 17.246 1.00 49.72 229 SER A C 1
ATOM 1713 O O . SER A 1 229 ? 2.184 10.722 18.180 1.00 49.72 229 SER A O 1
ATOM 1715 N N . CYS A 1 230 ? 0.434 11.077 16.837 1.00 54.72 230 CYS A N 1
ATOM 1716 C CA . CYS A 1 230 ? -0.151 12.150 17.590 1.00 54.72 230 CYS A CA 1
ATOM 1717 C C . CYS A 1 230 ? -0.498 11.707 19.026 1.00 54.72 230 CYS A C 1
ATOM 1719 O O . CYS A 1 230 ? -1.122 10.654 19.210 1.00 54.72 230 CYS A O 1
ATOM 1721 N N . GLY A 1 231 ? -0.151 12.511 20.036 1.00 47.91 231 GLY A N 1
ATOM 1722 C CA . GLY A 1 231 ? -0.381 12.187 21.447 1.00 47.91 231 GLY A CA 1
ATOM 1723 C C . GLY A 1 231 ? 0.882 11.899 22.262 1.00 47.91 231 GLY A C 1
ATOM 1724 O O . GLY A 1 231 ? 0.773 11.315 23.345 1.00 4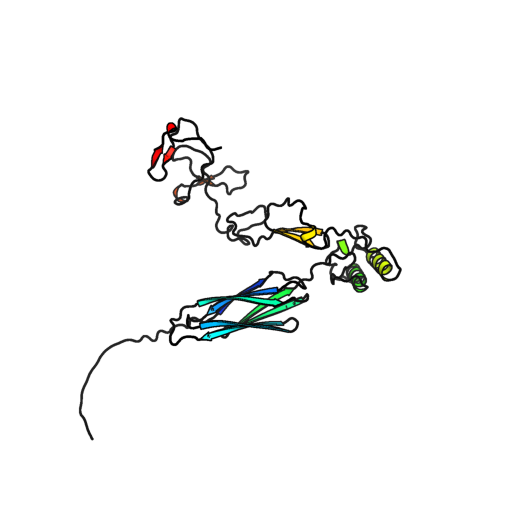7.91 231 GLY A O 1
ATOM 1725 N N . ASP A 1 232 ? 2.060 12.316 21.791 1.00 53.72 232 ASP A N 1
ATOM 1726 C CA . ASP A 1 232 ? 3.243 12.441 22.652 1.00 53.72 232 ASP A CA 1
ATOM 1727 C C . ASP A 1 232 ? 3.132 13.651 23.610 1.00 53.72 232 ASP A C 1
ATOM 1729 O O . ASP A 1 232 ? 3.891 13.768 24.579 1.00 53.72 232 ASP A O 1
ATOM 1733 N N . GLY A 1 233 ? 2.111 14.492 23.403 1.00 55.00 233 GLY A N 1
ATOM 1734 C CA . GLY A 1 233 ? 1.775 15.633 24.235 1.00 55.00 233 GLY A CA 1
ATOM 1735 C C . GLY A 1 233 ? 2.384 16.945 23.744 1.00 55.00 233 GLY A C 1
ATOM 1736 O O . GLY A 1 233 ? 2.293 17.930 24.487 1.00 55.00 233 GLY A O 1
ATOM 1737 N N . TYR A 1 234 ? 2.977 16.978 22.547 1.00 55.19 234 TYR A N 1
ATOM 1738 C CA . TYR A 1 234 ? 3.558 18.155 21.912 1.00 55.19 234 TYR A CA 1
ATOM 1739 C C . TYR A 1 234 ? 3.019 18.330 20.485 1.00 55.19 234 TYR A C 1
ATOM 1741 O O . TYR A 1 234 ? 2.957 17.380 19.730 1.00 55.19 234 TYR A O 1
ATOM 1749 N N . CYS A 1 235 ? 2.647 19.559 20.115 1.00 63.38 235 CYS A N 1
ATOM 1750 C CA . CYS A 1 235 ? 2.185 19.870 18.760 1.00 63.38 235 CYS A CA 1
ATOM 1751 C C . CYS A 1 235 ? 3.343 20.414 17.906 1.00 63.38 235 CYS A C 1
ATOM 1753 O O . CYS A 1 235 ? 3.787 21.545 18.129 1.00 63.38 235 CYS A O 1
ATOM 1755 N N . ASP A 1 236 ? 3.804 19.641 16.924 1.00 63.62 236 ASP A N 1
ATOM 1756 C CA . ASP A 1 236 ? 4.903 19.980 16.012 1.00 63.62 236 ASP A CA 1
ATOM 1757 C C . ASP A 1 236 ? 4.385 20.470 14.645 1.00 63.62 236 ASP A C 1
ATOM 1759 O O . ASP A 1 236 ? 4.296 19.740 13.650 1.00 63.62 236 ASP A O 1
ATOM 1763 N N . VAL A 1 237 ? 4.031 21.757 14.596 1.00 58.69 237 VAL A N 1
ATOM 1764 C CA . VAL A 1 237 ? 3.530 22.412 13.374 1.00 58.69 237 VAL A CA 1
ATOM 1765 C C . VAL A 1 237 ? 4.560 22.452 12.243 1.00 58.69 237 VAL A C 1
ATOM 1767 O O . VAL A 1 237 ? 4.179 22.422 11.070 1.00 58.69 237 VAL A O 1
ATOM 1770 N N . ASP A 1 238 ? 5.853 22.473 12.576 1.00 50.75 238 ASP A N 1
ATOM 1771 C CA . ASP A 1 238 ? 6.942 22.505 11.598 1.00 50.75 238 ASP A CA 1
ATOM 1772 C C . ASP A 1 238 ? 7.072 21.161 10.867 1.00 50.75 238 ASP A C 1
ATOM 1774 O O . ASP A 1 238 ? 7.444 21.122 9.690 1.00 50.75 238 ASP A O 1
ATOM 1778 N N . ASN A 1 239 ? 6.677 20.067 11.524 1.00 47.75 239 ASN A N 1
ATOM 1779 C CA . ASN A 1 239 ? 6.584 18.737 10.928 1.00 47.75 239 ASN A CA 1
ATOM 1780 C C . ASN A 1 239 ? 5.184 18.369 10.417 1.00 47.75 239 ASN A C 1
ATOM 1782 O O . ASN A 1 239 ? 4.949 17.219 10.049 1.00 47.75 239 ASN A O 1
ATOM 1786 N N . GLY A 1 240 ? 4.280 19.343 10.288 1.00 55.84 240 GLY A N 1
ATOM 1787 C CA . GLY A 1 240 ? 2.990 19.152 9.624 1.00 55.84 240 GLY A CA 1
ATOM 1788 C C . GLY A 1 240 ? 1.884 18.615 10.528 1.00 55.84 240 GLY A C 1
ATOM 1789 O O . GLY A 1 240 ? 0.827 18.215 10.021 1.00 55.84 240 GLY A O 1
ATOM 1790 N N . GLU A 1 241 ? 2.081 18.636 11.845 1.00 71.31 241 GLU A N 1
ATOM 1791 C CA . GLU A 1 241 ? 0.982 18.455 12.779 1.00 71.31 241 GLU A CA 1
ATOM 1792 C C . GLU A 1 241 ? 0.081 19.693 12.768 1.00 71.31 241 GLU A C 1
ATOM 1794 O O . GLU A 1 241 ? 0.499 20.848 12.721 1.00 71.31 241 GLU A O 1
ATOM 1799 N N . THR A 1 242 ? -1.215 19.447 12.742 1.00 66.69 242 THR A N 1
ATOM 1800 C CA . THR A 1 242 ? -2.257 20.458 12.645 1.00 66.69 242 THR A CA 1
ATOM 1801 C C . THR A 1 242 ? -3.373 20.096 13.606 1.00 66.69 242 THR A C 1
ATOM 1803 O O . THR A 1 242 ? -3.554 18.944 14.000 1.00 66.69 242 THR A O 1
ATOM 1806 N N . ARG A 1 243 ? -4.217 21.080 13.916 1.00 65.00 243 ARG A N 1
ATOM 1807 C CA . ARG A 1 243 ? -5.453 20.845 14.670 1.00 65.00 243 ARG A CA 1
ATOM 1808 C C . ARG A 1 243 ? -6.370 19.802 14.040 1.00 65.00 243 ARG A C 1
ATOM 1810 O O . ARG A 1 243 ? -7.171 19.216 14.755 1.00 65.00 243 ARG A O 1
ATOM 1817 N N . ASP A 1 244 ? -6.292 19.580 12.734 1.00 63.75 244 ASP A N 1
ATOM 1818 C CA . ASP A 1 244 ? -7.207 18.676 12.042 1.00 63.75 244 ASP A CA 1
ATOM 1819 C C . ASP A 1 244 ? -6.697 17.232 12.042 1.00 63.75 244 ASP A C 1
ATOM 1821 O O . ASP A 1 244 ? -7.497 16.305 12.197 1.00 63.75 244 ASP A O 1
ATOM 1825 N N . ASN A 1 245 ? -5.378 17.040 11.933 1.00 58.81 245 ASN A N 1
ATOM 1826 C CA . ASN A 1 245 ? -4.748 15.719 11.878 1.00 58.81 245 ASN A CA 1
ATOM 1827 C C . ASN A 1 245 ? -4.205 15.226 13.233 1.00 58.81 245 ASN A C 1
ATOM 1829 O O . ASN A 1 245 ? -3.852 14.052 13.315 1.00 58.81 245 ASN A O 1
ATOM 1833 N N . CYS A 1 246 ? -4.188 16.063 14.284 1.00 64.06 246 CYS A N 1
ATOM 1834 C CA . CYS A 1 246 ? -3.583 15.700 15.564 1.00 64.06 246 CYS A CA 1
ATOM 1835 C C . CYS A 1 246 ? -4.337 16.247 16.809 1.00 64.06 246 CYS A C 1
ATOM 1837 O O . CYS A 1 246 ? -4.757 17.401 16.854 1.00 64.06 246 CYS A O 1
ATOM 1839 N N . ALA A 1 247 ? -4.581 15.390 17.814 1.00 62.06 247 ALA A N 1
ATOM 1840 C CA . ALA A 1 247 ? -5.334 15.627 19.048 1.00 62.06 247 ALA A CA 1
ATOM 1841 C C . ALA A 1 247 ? -4.624 16.482 20.122 1.00 62.06 247 ALA A C 1
ATOM 1843 O O . ALA A 1 247 ? -5.286 17.327 20.719 1.00 62.06 247 ALA A O 1
ATOM 1844 N N . ASP A 1 248 ? -3.321 16.336 20.362 1.00 60.88 248 ASP A N 1
ATOM 1845 C CA . ASP A 1 248 ? -2.540 17.250 21.227 1.00 60.88 248 ASP A CA 1
ATOM 1846 C C . ASP A 1 248 ? -2.260 18.608 20.556 1.00 60.88 248 ASP A C 1
ATOM 1848 O O . ASP A 1 248 ? -2.014 19.597 21.242 1.00 60.88 248 ASP A O 1
ATOM 1852 N N . CYS A 1 249 ? -2.444 18.725 19.236 1.00 62.16 249 CYS A N 1
ATOM 1853 C CA . CYS A 1 249 ? -2.601 20.022 18.567 1.00 62.16 249 CYS A CA 1
ATOM 1854 C C . CYS A 1 249 ? -3.978 20.680 18.780 1.00 62.16 249 CYS A C 1
ATOM 1856 O O . CYS A 1 249 ? -4.118 21.897 18.595 1.00 62.16 249 CYS A O 1
ATOM 1858 N N . LYS A 1 250 ? -5.021 19.914 19.141 1.00 65.12 250 LYS A N 1
ATOM 1859 C CA . LYS A 1 250 ? -6.367 20.462 19.417 1.00 65.12 250 LYS A CA 1
ATOM 1860 C C . LYS A 1 250 ? -6.413 21.126 20.782 1.00 65.12 250 LYS A C 1
ATOM 1862 O O . LYS A 1 250 ? -6.880 22.262 20.882 1.00 65.12 250 LYS A O 1
ATOM 1867 N N . ASP A 1 251 ? -5.872 20.448 21.785 1.00 55.47 251 ASP A N 1
ATOM 1868 C CA . ASP A 1 251 ? -5.654 21.005 23.110 1.00 55.47 251 ASP A CA 1
ATOM 1869 C C . ASP A 1 251 ? -4.205 21.448 23.198 1.00 55.47 251 ASP A C 1
ATOM 1871 O O . ASP A 1 251 ? -3.349 20.673 23.599 1.00 55.47 251 ASP A O 1
ATOM 1875 N N . SER A 1 252 ? -3.936 22.698 22.813 1.00 43.62 252 SER A N 1
ATOM 1876 C CA . SER A 1 252 ? -2.632 23.330 22.998 1.00 43.62 252 SER A CA 1
ATOM 1877 C C . SER A 1 252 ? -2.129 23.061 24.419 1.00 43.62 252 SER A C 1
ATOM 1879 O O . SER A 1 252 ? -2.517 23.754 25.364 1.00 43.62 252 SER A O 1
ATOM 1881 N N . SER A 1 253 ? -1.239 22.086 24.581 1.00 44.09 253 SER A N 1
ATOM 1882 C CA . SER A 1 253 ? -0.487 21.849 25.808 1.00 44.09 253 SER A CA 1
ATOM 1883 C C . SER A 1 253 ? 0.625 22.898 25.927 1.00 44.09 253 SER A C 1
ATOM 1885 O O . SER A 1 253 ? 1.754 22.600 26.307 1.00 44.09 253 SER A O 1
ATOM 1887 N N . CYS A 1 254 ? 0.315 24.166 25.631 1.00 41.06 254 CYS A N 1
ATOM 1888 C CA . CYS A 1 254 ? 1.184 25.287 25.944 1.00 41.06 254 CYS A CA 1
ATOM 1889 C C . CYS A 1 254 ? 1.250 25.372 27.476 1.00 41.06 254 CYS A C 1
ATOM 1891 O O . CYS A 1 254 ? 0.403 25.980 28.131 1.00 41.06 254 CYS A O 1
ATOM 1893 N N . ARG A 1 255 ? 2.237 24.692 28.070 1.00 44.88 255 ARG A N 1
ATOM 1894 C CA . ARG A 1 255 ? 2.589 24.883 29.474 1.00 44.88 255 ARG A CA 1
ATOM 1895 C C . ARG A 1 255 ? 3.244 26.261 29.572 1.00 44.88 255 ARG A C 1
ATOM 1897 O O . ARG A 1 255 ? 4.243 26.494 28.893 1.00 44.88 255 ARG A O 1
ATOM 1904 N N . PRO A 1 256 ? 2.701 27.185 30.373 1.00 42.28 256 PRO A N 1
ATOM 1905 C CA . PRO A 1 256 ? 3.250 28.527 30.479 1.00 42.28 256 PRO A CA 1
ATOM 1906 C C . PRO A 1 256 ? 4.675 28.447 31.047 1.00 42.28 256 PRO A C 1
ATOM 1908 O O . PRO A 1 256 ? 4.911 27.787 32.060 1.00 42.28 256 PRO A O 1
ATOM 1911 N N . VAL A 1 257 ? 5.636 29.107 30.398 1.00 42.16 257 VAL A N 1
ATOM 1912 C CA . VAL A 1 257 ? 7.029 29.159 30.867 1.00 42.16 257 VAL A CA 1
ATOM 1913 C C . VAL A 1 257 ? 7.244 30.471 31.614 1.00 42.16 257 VAL A C 1
ATOM 1915 O O . VAL A 1 257 ? 6.938 31.553 31.109 1.00 42.16 257 VAL A O 1
ATOM 1918 N N . CYS A 1 258 ? 7.777 30.386 32.832 1.00 42.12 258 CYS A N 1
ATOM 1919 C CA . CYS A 1 258 ? 8.210 31.563 33.575 1.00 42.12 258 CYS A CA 1
ATOM 1920 C C . CYS A 1 258 ? 9.595 31.976 33.058 1.00 42.12 258 CYS A C 1
ATOM 1922 O O . CYS A 1 258 ? 10.596 31.337 33.382 1.00 42.12 258 CYS A O 1
ATOM 1924 N N . LEU A 1 259 ? 9.647 32.992 32.194 1.00 38.12 259 LEU A N 1
ATOM 1925 C CA . LEU A 1 259 ? 10.893 33.435 31.556 1.00 38.12 259 LEU A CA 1
ATOM 1926 C C . LEU A 1 259 ? 11.680 34.463 32.390 1.00 38.12 259 LEU A C 1
ATOM 1928 O O . LEU A 1 259 ? 12.877 34.624 32.158 1.00 38.12 259 LEU A O 1
ATOM 1932 N N . PHE A 1 260 ? 11.057 35.120 33.377 1.00 39.28 260 PHE A N 1
ATOM 1933 C CA . PHE A 1 260 ? 11.701 36.130 34.227 1.00 39.28 260 PHE A CA 1
ATOM 1934 C C . PHE A 1 260 ? 11.274 35.991 35.695 1.00 39.28 260 PHE A C 1
ATOM 1936 O O . PHE A 1 260 ? 10.120 35.687 35.988 1.00 39.28 260 PHE A O 1
ATOM 1943 N N . ILE A 1 261 ? 12.218 36.193 36.620 1.00 37.91 261 ILE A N 1
ATOM 1944 C CA . ILE A 1 261 ? 11.991 36.139 38.071 1.00 37.91 261 ILE A CA 1
ATOM 1945 C C . ILE A 1 261 ? 11.924 37.582 38.578 1.00 37.91 261 ILE A C 1
ATOM 1947 O O . ILE A 1 261 ? 12.901 38.314 38.461 1.00 37.91 261 ILE A O 1
ATOM 1951 N N . GLY A 1 262 ? 10.769 37.981 39.113 1.00 42.62 262 GLY A N 1
ATOM 1952 C CA . GLY A 1 262 ? 10.492 39.351 39.545 1.00 42.62 262 GLY A CA 1
ATOM 1953 C C . GLY A 1 262 ? 9.028 39.526 39.948 1.00 42.62 262 GLY A C 1
ATOM 1954 O O . GLY A 1 262 ? 8.240 38.590 39.861 1.00 42.62 262 GLY A O 1
ATOM 1955 N N . THR A 1 263 ? 8.672 40.683 40.515 1.00 37.91 263 THR A N 1
ATOM 1956 C CA . THR A 1 263 ? 7.434 40.921 41.294 1.00 37.91 263 THR A CA 1
ATOM 1957 C C . THR A 1 263 ? 6.127 40.458 40.621 1.00 37.91 263 THR A C 1
ATOM 1959 O O . THR A 1 263 ? 6.060 40.291 39.411 1.00 37.91 263 THR A O 1
ATOM 1962 N N . ARG A 1 264 ? 5.051 40.311 41.420 1.00 41.94 264 ARG A N 1
ATOM 1963 C CA . ARG A 1 264 ? 3.698 39.778 41.088 1.00 41.94 264 ARG A CA 1
ATOM 1964 C C . ARG A 1 264 ? 3.009 40.320 39.810 1.00 41.94 264 ARG A C 1
ATOM 1966 O O . ARG A 1 264 ? 1.888 39.914 39.520 1.00 41.94 264 ARG A O 1
ATOM 1973 N N . SER A 1 265 ? 3.639 41.232 39.082 1.00 45.78 265 SER A N 1
ATOM 1974 C CA . SER A 1 265 ? 3.147 41.895 37.879 1.00 45.78 265 SER A CA 1
ATOM 1975 C C . SER A 1 265 ? 3.805 41.417 36.575 1.00 45.78 265 SER A C 1
ATOM 1977 O O . SER A 1 265 ? 3.432 41.923 35.524 1.00 45.78 265 SER A O 1
ATOM 1979 N N . GLU A 1 266 ? 4.756 40.477 36.603 1.00 48.72 266 GLU A N 1
ATOM 1980 C CA . GLU A 1 266 ? 5.543 40.115 35.403 1.00 48.72 266 GLU A CA 1
ATOM 1981 C C . GLU A 1 266 ? 4.997 38.940 34.582 1.00 48.72 266 GLU A C 1
ATOM 1983 O O . GLU A 1 266 ? 5.523 38.681 33.506 1.00 48.72 266 GLU A O 1
ATOM 1988 N N . GLY A 1 267 ? 3.886 38.334 35.024 1.00 50.91 267 GLY A N 1
ATOM 1989 C CA . GLY A 1 267 ? 3.024 37.448 34.231 1.00 50.91 267 GLY A CA 1
ATOM 1990 C C . GLY A 1 267 ? 3.672 36.173 33.678 1.00 50.91 267 GLY A C 1
ATOM 1991 O O . GLY A 1 267 ? 4.875 35.950 33.746 1.00 50.91 267 GLY A O 1
ATOM 1992 N N . TRP A 1 268 ? 2.826 35.296 33.148 1.00 48.56 268 TRP A N 1
ATOM 1993 C CA . TRP A 1 268 ? 3.257 34.127 32.385 1.00 48.56 268 TRP A CA 1
ATOM 1994 C C . TRP A 1 268 ? 3.279 34.500 30.910 1.00 48.56 268 TRP A C 1
ATOM 1996 O O . TRP A 1 268 ? 2.436 35.280 30.483 1.00 48.56 268 TRP A O 1
ATOM 2006 N N . TYR A 1 269 ? 4.218 33.980 30.132 1.00 50.66 269 TYR A N 1
ATOM 2007 C CA . TYR A 1 269 ? 4.388 34.387 28.739 1.00 50.66 269 TYR A CA 1
ATOM 2008 C C . TYR A 1 269 ? 3.871 33.309 27.783 1.00 50.66 269 TYR A C 1
ATOM 2010 O O . TYR A 1 269 ? 4.168 32.128 27.967 1.00 50.66 269 TYR A O 1
ATOM 2018 N N . ASP A 1 270 ? 3.100 33.730 26.776 1.00 49.56 270 ASP A N 1
ATOM 2019 C CA . ASP A 1 270 ? 2.725 32.892 25.637 1.00 49.56 270 ASP A CA 1
ATOM 2020 C C . ASP A 1 270 ? 3.915 32.803 24.682 1.00 49.56 270 ASP A C 1
ATOM 2022 O O . ASP A 1 270 ? 4.325 33.807 24.098 1.00 49.56 270 ASP A O 1
ATOM 2026 N N . VAL A 1 271 ? 4.496 31.615 24.565 1.00 50.53 271 VAL A N 1
ATOM 2027 C CA . VAL A 1 271 ? 5.591 31.315 23.631 1.00 50.53 271 VAL A CA 1
ATOM 2028 C C . VAL A 1 271 ? 5.096 30.559 22.395 1.00 50.53 271 VAL A C 1
ATOM 2030 O O . VAL A 1 271 ? 5.908 30.074 21.619 1.00 50.53 271 VAL A O 1
ATOM 2033 N N . CYS A 1 272 ? 3.779 30.467 22.192 1.00 46.88 272 CYS A N 1
ATOM 2034 C CA . CYS A 1 272 ? 3.169 29.740 21.079 1.00 46.88 272 CYS A CA 1
ATOM 2035 C C . CYS A 1 272 ? 2.917 30.629 19.836 1.00 46.88 272 CYS A C 1
ATOM 2037 O O . CYS A 1 272 ? 2.167 30.244 18.940 1.00 46.88 272 CYS A O 1
ATOM 2039 N N . GLY A 1 273 ? 3.548 31.810 19.767 1.00 43.59 273 GLY A N 1
ATOM 2040 C CA . GLY A 1 273 ? 3.696 32.601 18.540 1.00 43.59 273 GLY A CA 1
ATOM 2041 C C . GLY A 1 273 ? 5.066 32.364 17.904 1.00 43.59 273 GLY A C 1
ATOM 2042 O O . GLY A 1 273 ? 6.020 32.071 18.626 1.00 43.59 273 GLY A O 1
ATOM 2043 N N . ASP A 1 274 ? 5.152 32.484 16.573 1.00 40.69 274 ASP A N 1
ATOM 2044 C CA . ASP A 1 274 ? 6.403 32.398 15.808 1.00 40.69 274 ASP A CA 1
ATOM 2045 C C . ASP A 1 274 ? 7.548 33.065 16.580 1.00 40.69 274 ASP A C 1
ATOM 2047 O O . ASP A 1 274 ? 7.420 34.211 17.013 1.00 40.69 274 ASP A O 1
ATOM 2051 N N . ALA A 1 275 ? 8.683 32.375 16.733 1.00 42.28 275 ALA A N 1
ATOM 2052 C CA . ALA A 1 275 ? 9.840 32.811 17.529 1.00 42.28 275 ALA A CA 1
ATOM 2053 C C . ALA A 1 275 ? 10.461 34.173 17.110 1.00 42.28 275 ALA A C 1
ATOM 2055 O O . ALA A 1 275 ? 11.488 34.588 17.650 1.00 42.28 275 ALA A O 1
ATOM 2056 N N . ALA A 1 276 ? 9.859 34.860 16.137 1.00 44.69 276 ALA A N 1
ATOM 2057 C CA . ALA A 1 276 ? 10.177 36.204 15.684 1.00 44.69 276 ALA A CA 1
ATOM 2058 C C . ALA A 1 276 ? 9.387 37.320 16.404 1.00 44.69 276 ALA A C 1
ATOM 2060 O O . ALA A 1 276 ? 9.831 38.468 16.353 1.00 44.69 276 ALA A O 1
ATOM 2061 N N . ASP A 1 277 ? 8.283 37.014 17.095 1.00 44.88 277 ASP A N 1
ATOM 2062 C CA . ASP A 1 277 ? 7.466 38.004 17.806 1.00 44.88 277 ASP A CA 1
ATOM 2063 C C . ASP A 1 277 ? 7.607 37.872 19.332 1.00 44.88 277 ASP A C 1
ATOM 2065 O O . ASP A 1 277 ? 7.648 36.783 19.901 1.00 44.88 277 ASP A O 1
ATOM 2069 N N . ALA A 1 278 ? 7.732 39.011 20.019 1.00 47.22 278 ALA A N 1
ATOM 2070 C CA . ALA A 1 278 ? 7.921 39.048 21.467 1.00 47.22 278 ALA A CA 1
ATOM 2071 C C . ALA A 1 278 ? 6.740 38.375 22.200 1.00 47.22 278 ALA A C 1
ATOM 2073 O O . ALA A 1 278 ? 5.585 38.660 21.871 1.00 47.22 278 ALA A O 1
ATOM 2074 N N . PRO A 1 279 ? 7.000 37.536 23.220 1.00 52.16 279 PRO A N 1
ATOM 2075 C CA . PRO A 1 279 ? 5.953 36.754 23.856 1.00 52.16 279 PRO A CA 1
ATOM 2076 C C . PRO A 1 279 ? 4.936 37.649 24.578 1.00 52.16 279 PRO A C 1
ATOM 2078 O O . PRO A 1 279 ? 5.298 38.619 25.253 1.00 52.16 279 PRO A O 1
ATOM 2081 N N . THR A 1 280 ? 3.648 37.326 24.452 1.00 53.84 280 THR A N 1
ATOM 2082 C CA . THR A 1 280 ? 2.559 38.118 25.044 1.00 53.84 280 THR A CA 1
ATOM 2083 C C . THR A 1 280 ? 2.254 37.693 26.479 1.00 53.84 280 THR A C 1
ATOM 2085 O O . THR A 1 280 ? 2.251 36.508 26.803 1.00 53.84 280 THR A O 1
ATOM 2088 N N . LEU A 1 281 ? 1.971 38.668 27.348 1.00 51.66 281 LEU A N 1
ATOM 2089 C CA . LEU A 1 281 ? 1.685 38.457 28.770 1.00 51.66 281 LEU A CA 1
ATOM 2090 C C . LEU A 1 281 ? 0.299 37.812 28.981 1.00 51.66 281 LEU A C 1
ATOM 2092 O O . LEU A 1 281 ? -0.726 38.398 28.628 1.00 51.66 281 LEU A O 1
ATOM 2096 N N . ILE A 1 282 ? 0.258 36.646 29.621 1.00 51.56 282 ILE A N 1
ATOM 2097 C CA . ILE A 1 282 ? -0.948 35.905 30.006 1.00 51.56 282 ILE A CA 1
ATOM 2098 C C . ILE A 1 282 ? -1.315 36.209 31.469 1.00 51.56 282 ILE A C 1
ATOM 2100 O O . ILE A 1 282 ? -0.478 36.257 32.375 1.00 51.56 282 ILE A O 1
ATOM 2104 N N . SER A 1 283 ? -2.617 36.385 31.706 1.00 49.09 283 SER A N 1
ATOM 2105 C CA . SER A 1 283 ? -3.227 36.545 33.030 1.00 49.09 283 SER A CA 1
ATOM 2106 C C . SER A 1 283 ? -3.047 35.303 33.917 1.00 49.09 283 SER A C 1
ATOM 2108 O O . SER A 1 283 ? -3.366 34.185 33.515 1.00 49.09 283 SER A O 1
ATOM 2110 N N . TYR A 1 284 ? -2.643 35.515 35.176 1.00 42.19 284 TYR A N 1
ATOM 2111 C CA . TYR A 1 284 ? -2.482 34.483 36.214 1.00 42.19 284 TYR A CA 1
ATOM 2112 C C . TYR A 1 284 ? -3.686 33.531 36.356 1.00 42.19 284 TYR A C 1
ATOM 2114 O O . TYR A 1 284 ? -3.511 32.349 36.646 1.00 42.19 284 TYR A O 1
ATOM 2122 N N . ALA A 1 285 ? -4.908 34.020 36.119 1.00 45.50 285 ALA A N 1
ATOM 2123 C CA . ALA A 1 285 ? -6.132 33.234 36.279 1.00 45.50 285 ALA A CA 1
ATOM 2124 C C . ALA A 1 285 ? -6.220 32.020 35.333 1.00 45.50 285 ALA A C 1
ATOM 2126 O O . ALA A 1 285 ? -6.917 31.062 35.654 1.00 45.50 285 ALA A O 1
ATOM 2127 N N . PHE A 1 286 ? -5.507 32.040 34.202 1.00 41.03 286 PHE A N 1
ATOM 2128 C CA . PHE A 1 286 ? -5.504 30.945 33.226 1.00 41.03 286 PHE A CA 1
ATOM 2129 C C . PHE A 1 286 ? -4.594 29.769 33.609 1.00 41.03 286 PHE A C 1
ATOM 2131 O O . PHE A 1 286 ? -4.769 28.675 33.090 1.00 41.03 286 PHE A O 1
ATOM 2138 N N . CYS A 1 287 ? -3.641 29.973 34.524 1.00 41.47 287 CYS A N 1
ATOM 2139 C CA . CYS A 1 287 ? -2.607 28.983 34.860 1.00 41.47 287 CYS A CA 1
ATOM 2140 C C . CYS A 1 287 ? -2.832 28.319 36.230 1.00 41.47 287 CYS A C 1
ATOM 2142 O O . CYS A 1 287 ? -1.954 27.622 36.745 1.00 41.47 287 CYS A O 1
ATOM 2144 N N . ALA A 1 288 ? -3.992 28.552 36.852 1.00 37.62 288 ALA A N 1
ATOM 2145 C CA . ALA A 1 288 ? -4.332 28.005 38.159 1.00 37.62 288 ALA A CA 1
ATOM 2146 C C . ALA A 1 288 ? -4.414 26.467 38.094 1.00 37.62 288 ALA A C 1
ATOM 2148 O O . ALA A 1 288 ? -5.395 25.913 37.608 1.00 37.62 288 ALA A O 1
ATOM 2149 N N . GLY A 1 289 ? -3.370 25.787 38.581 1.00 39.19 289 GLY A N 1
ATOM 2150 C CA . GLY A 1 289 ? -3.282 24.320 38.620 1.00 39.19 289 GLY A CA 1
ATOM 2151 C C . GLY A 1 289 ? -2.064 23.709 37.917 1.00 39.19 289 GLY A C 1
ATOM 2152 O O . GLY A 1 289 ? -1.896 22.495 37.979 1.00 39.19 289 GLY A O 1
ATOM 2153 N N . CYS A 1 290 ? -1.201 24.508 37.282 1.00 37.69 290 CYS A N 1
ATOM 2154 C CA . CYS A 1 290 ? 0.037 24.014 36.666 1.00 37.69 290 CYS A CA 1
ATOM 2155 C C . CYS A 1 290 ? 1.214 23.977 37.665 1.00 37.69 290 CYS A C 1
ATOM 2157 O O . CYS A 1 290 ? 1.331 24.849 38.526 1.00 37.69 290 CYS A O 1
ATOM 2159 N N . LEU A 1 291 ? 2.110 22.989 37.524 1.00 37.78 291 LEU A N 1
ATOM 2160 C CA . LEU A 1 291 ? 3.385 22.914 38.253 1.00 37.78 291 LEU A CA 1
ATOM 2161 C C . LEU A 1 291 ? 4.457 23.742 37.511 1.00 37.78 291 LEU A C 1
ATOM 2163 O O . LEU A 1 291 ? 4.704 23.455 36.338 1.00 37.78 291 LEU A O 1
ATOM 2167 N N . PRO A 1 292 ? 5.091 24.751 38.141 1.00 40.97 292 PRO A N 1
ATOM 2168 C CA . PRO A 1 292 ? 6.168 25.514 37.510 1.00 40.97 292 PRO A CA 1
ATOM 2169 C C . PRO A 1 292 ? 7.446 24.675 37.361 1.00 40.97 292 PRO A C 1
ATOM 2171 O O . PRO A 1 292 ? 7.832 23.966 38.288 1.00 40.97 292 PRO A O 1
ATOM 2174 N N . GLU A 1 293 ? 8.150 24.823 36.237 1.00 37.59 293 GLU A N 1
ATOM 2175 C CA . GLU A 1 293 ? 9.515 24.314 36.036 1.00 37.59 293 GLU A CA 1
ATOM 2176 C C . GLU A 1 293 ? 10.481 25.513 35.961 1.00 37.59 293 GLU A C 1
ATOM 2178 O O . GLU A 1 293 ? 10.434 26.305 35.019 1.00 37.59 293 GLU A O 1
ATOM 2183 N N . CYS A 1 294 ? 11.324 25.704 36.981 1.00 39.25 294 CYS A N 1
ATOM 2184 C CA . CYS A 1 294 ? 12.273 26.823 37.038 1.00 39.25 294 CYS A CA 1
ATOM 2185 C C . CYS A 1 294 ? 13.551 26.494 36.251 1.00 39.25 294 CYS A C 1
ATOM 2187 O O . CYS A 1 294 ? 14.262 25.561 36.611 1.00 39.25 294 CYS A O 1
ATOM 2189 N N . ARG A 1 295 ? 13.886 27.288 35.222 1.00 35.19 295 ARG A N 1
ATOM 2190 C CA . ARG A 1 295 ? 15.106 27.095 34.405 1.00 35.19 295 ARG A CA 1
ATOM 2191 C C . ARG A 1 295 ? 16.241 28.099 34.649 1.00 35.19 295 ARG A C 1
ATOM 2193 O O . ARG A 1 295 ? 17.279 27.980 34.007 1.00 35.19 295 ARG A O 1
ATOM 2200 N N . ALA A 1 296 ? 16.102 29.064 35.561 1.00 36.97 296 ALA A N 1
ATOM 2201 C CA . ALA A 1 296 ? 17.166 30.037 35.829 1.00 36.97 296 ALA A CA 1
ATOM 2202 C C . ALA A 1 296 ? 17.316 30.359 37.325 1.00 36.97 296 ALA A C 1
ATOM 2204 O O . ALA A 1 296 ? 16.336 30.635 38.010 1.00 36.97 296 ALA A O 1
ATOM 2205 N N . CYS A 1 297 ? 18.555 30.355 37.824 1.00 39.19 297 CYS A N 1
ATOM 2206 C CA . CYS A 1 297 ? 18.895 30.769 39.187 1.00 39.19 297 CYS A CA 1
ATOM 2207 C C . CYS A 1 297 ? 19.154 32.288 39.233 1.00 39.19 297 CYS A C 1
ATOM 2209 O O . CYS A 1 297 ? 20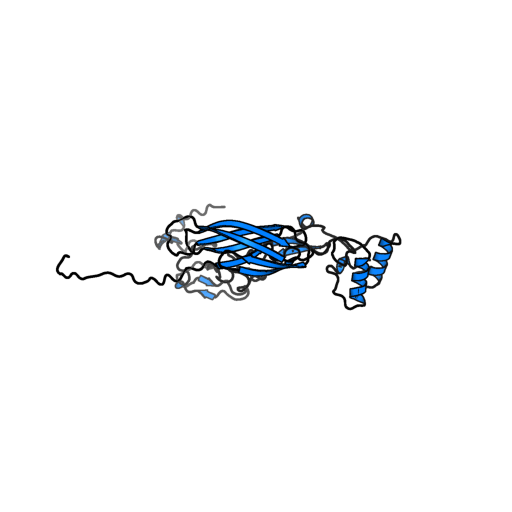.059 32.779 38.557 1.00 39.19 297 CYS A O 1
ATOM 2211 N N . GLY A 1 298 ? 18.378 33.032 40.029 1.00 42.84 298 GLY A N 1
ATOM 2212 C CA . GLY A 1 298 ? 18.548 34.478 40.253 1.00 42.84 298 GLY A CA 1
ATOM 2213 C C . GLY A 1 298 ? 19.626 34.842 41.291 1.00 42.84 298 GLY A C 1
ATOM 2214 O O . GLY A 1 298 ? 20.189 33.979 41.966 1.00 42.84 298 GLY A O 1
ATOM 2215 N N . SER A 1 299 ? 19.933 36.141 41.421 1.00 43.75 299 SER A N 1
ATOM 2216 C CA . SER A 1 299 ? 20.981 36.667 42.318 1.00 43.75 299 SER A CA 1
ATOM 2217 C C . SER A 1 299 ? 20.489 36.946 43.753 1.00 43.75 299 SER A C 1
ATOM 2219 O O . SER A 1 299 ? 19.300 37.131 43.990 1.00 43.75 299 SER A O 1
ATOM 2221 N N . LYS A 1 300 ? 21.426 37.015 44.717 1.00 42.34 300 LYS A N 1
ATOM 2222 C CA . LYS A 1 300 ? 21.252 37.070 46.195 1.00 42.34 300 LYS A CA 1
ATOM 2223 C C . LYS A 1 300 ? 20.218 38.055 46.789 1.00 42.34 300 LYS A C 1
ATOM 2225 O O . LYS A 1 300 ? 20.008 38.014 48.000 1.00 42.34 300 LYS A O 1
ATOM 2230 N N . GLY A 1 301 ? 19.638 38.969 46.012 1.00 46.16 301 GLY A N 1
ATOM 2231 C CA . GLY A 1 301 ? 18.733 40.019 46.500 1.00 46.16 301 GLY A CA 1
ATOM 2232 C C . GLY A 1 301 ? 17.258 39.621 46.598 1.00 46.16 301 GLY A C 1
ATOM 2233 O O . GLY A 1 301 ? 16.489 40.320 47.254 1.00 46.16 301 GLY A O 1
ATOM 2234 N N . GLU A 1 302 ? 16.863 38.511 45.981 1.00 46.03 302 GLU A N 1
ATOM 2235 C CA . GLU A 1 302 ? 15.460 38.137 45.804 1.00 46.03 302 GLU A CA 1
ATOM 2236 C C . GLU A 1 302 ? 15.235 36.787 46.485 1.00 46.03 302 GLU A C 1
ATOM 2238 O O . GLU A 1 302 ? 15.608 35.734 45.976 1.00 46.03 302 GLU A O 1
ATOM 2243 N N . GLY A 1 303 ? 14.728 36.819 47.720 1.00 46.59 303 GLY A N 1
ATOM 2244 C CA . GLY A 1 303 ? 14.335 35.596 48.419 1.00 46.59 303 GLY A CA 1
ATOM 2245 C C . GLY A 1 303 ? 13.277 34.824 47.624 1.00 46.59 303 GLY A C 1
ATOM 2246 O O . GLY A 1 303 ? 12.472 35.416 46.905 1.00 46.59 303 GLY A O 1
ATOM 2247 N N . TRP A 1 304 ? 13.283 33.504 47.770 1.00 46.25 304 TRP A N 1
ATOM 2248 C CA . TRP A 1 304 ? 12.381 32.590 47.068 1.00 46.25 304 TRP A CA 1
ATOM 2249 C C . TRP A 1 304 ? 11.118 32.405 47.909 1.00 46.25 304 TRP A C 1
ATOM 2251 O O . TRP A 1 304 ? 11.168 32.634 49.110 1.00 46.25 304 TRP A O 1
ATOM 2261 N N . TYR A 1 305 ? 9.991 31.995 47.328 1.00 43.66 305 TYR A N 1
ATOM 2262 C CA . TYR A 1 305 ? 8.781 31.697 48.104 1.00 43.66 305 TYR A CA 1
ATOM 2263 C C . TYR A 1 305 ? 8.451 30.211 48.019 1.00 43.66 305 TYR A C 1
ATOM 2265 O O . TYR A 1 305 ? 8.430 29.645 46.926 1.00 43.66 305 TYR A O 1
ATOM 2273 N N . ASP A 1 306 ? 8.172 29.597 49.166 1.00 39.09 306 ASP A N 1
ATOM 2274 C CA . ASP A 1 306 ? 7.665 28.230 49.227 1.00 39.09 306 ASP A CA 1
ATOM 2275 C C . ASP A 1 306 ? 6.247 28.185 48.638 1.00 39.09 306 ASP A C 1
ATOM 2277 O O . ASP A 1 306 ? 5.348 28.904 49.074 1.00 39.09 306 ASP A O 1
ATOM 2281 N N . THR A 1 307 ? 6.031 27.363 47.616 1.00 39.03 307 THR A N 1
ATOM 2282 C CA . THR A 1 307 ? 4.780 27.349 46.840 1.00 39.03 307 THR A CA 1
ATOM 2283 C C . THR A 1 307 ? 3.614 26.671 47.558 1.00 39.03 307 THR A C 1
ATOM 2285 O O . THR A 1 307 ? 2.475 26.808 47.113 1.00 39.03 307 THR A O 1
ATOM 2288 N N . CYS A 1 308 ? 3.859 25.987 48.679 1.00 33.66 308 CYS A N 1
ATOM 2289 C CA . CYS A 1 308 ? 2.811 25.386 49.504 1.00 33.66 308 CYS A CA 1
ATOM 2290 C C . CYS A 1 308 ? 2.385 26.299 50.668 1.00 33.66 308 CYS A C 1
ATOM 2292 O O . CYS A 1 308 ? 1.213 26.304 51.044 1.00 33.66 308 CYS A O 1
ATOM 2294 N N . SER A 1 309 ? 3.314 27.072 51.234 1.00 42.50 309 SER A N 1
ATOM 2295 C CA . SER A 1 309 ? 3.110 27.880 52.448 1.00 42.50 309 SER A CA 1
ATOM 2296 C C . SER A 1 309 ? 3.163 29.395 52.224 1.00 42.50 309 SER A C 1
ATOM 2298 O O . SER A 1 309 ? 2.601 30.148 53.018 1.00 42.50 309 SER A O 1
ATOM 2300 N N . GLY A 1 310 ? 3.781 29.863 51.139 1.00 41.72 310 GLY A N 1
ATOM 2301 C CA . GLY A 1 310 ? 3.892 31.281 50.790 1.00 41.72 310 GLY A CA 1
ATOM 2302 C C . GLY A 1 310 ? 4.921 32.071 51.607 1.00 41.72 310 GLY A C 1
ATOM 2303 O O . GLY A 1 310 ? 4.939 33.300 51.516 1.00 41.72 310 GLY A O 1
ATOM 2304 N N . GLU A 1 311 ? 5.765 31.409 52.403 1.00 46.28 311 GLU A N 1
ATOM 2305 C CA . GLU A 1 311 ? 6.833 32.053 53.180 1.00 46.28 311 GLU A CA 1
ATOM 2306 C C . GLU A 1 311 ? 8.107 32.282 52.348 1.00 46.28 311 GLU A C 1
ATOM 2308 O O . GLU A 1 311 ? 8.375 31.553 51.392 1.00 46.28 311 GLU A O 1
ATOM 2313 N N . ILE A 1 312 ? 8.908 33.296 52.717 1.00 45.88 312 ILE A N 1
ATOM 2314 C CA . ILE A 1 312 ? 10.206 33.570 52.077 1.00 45.88 312 ILE A CA 1
ATOM 2315 C C . ILE A 1 312 ? 11.256 32.561 52.551 1.00 45.88 312 ILE A C 1
ATOM 2317 O O . ILE A 1 312 ? 11.640 32.553 53.722 1.00 45.88 312 ILE A O 1
ATOM 2321 N N . ILE A 1 313 ? 11.797 31.799 51.608 1.00 50.69 313 ILE A N 1
ATOM 2322 C CA . ILE A 1 313 ? 13.003 30.989 51.741 1.00 50.69 313 ILE A CA 1
ATOM 2323 C C . ILE A 1 313 ? 14.215 31.902 51.538 1.00 50.69 313 ILE A C 1
ATOM 2325 O O . ILE A 1 313 ? 14.351 32.611 50.531 1.00 50.69 313 ILE A O 1
ATOM 2329 N N . LYS A 1 314 ? 15.114 31.908 52.523 1.00 47.31 314 LYS A N 1
ATOM 2330 C CA . LYS A 1 314 ? 16.350 32.687 52.453 1.00 47.31 314 LYS A CA 1
ATOM 2331 C C . LYS A 1 314 ? 17.359 31.956 51.577 1.00 47.31 314 LYS A C 1
ATOM 2333 O O . LYS A 1 314 ? 17.517 30.749 51.675 1.00 47.31 314 LYS A O 1
ATOM 2338 N N . TRP A 1 315 ? 18.115 32.716 50.787 1.00 43.59 315 TRP A N 1
ATOM 2339 C CA . TRP A 1 315 ? 19.181 32.203 49.914 1.00 43.59 315 TRP A CA 1
ATOM 2340 C C . TRP A 1 315 ? 20.171 31.249 50.612 1.00 43.59 315 TRP A C 1
ATOM 2342 O O . TRP A 1 315 ? 20.722 30.360 49.978 1.00 43.59 315 TRP A O 1
ATOM 2352 N N . THR A 1 316 ? 20.420 31.430 51.913 1.00 50.94 316 THR A N 1
ATOM 2353 C CA . THR A 1 316 ? 21.329 30.578 52.700 1.00 50.94 316 THR A CA 1
ATOM 2354 C C . THR A 1 316 ? 20.851 29.141 52.866 1.00 50.94 316 THR A C 1
ATOM 2356 O O . THR A 1 316 ? 21.662 28.290 53.214 1.00 50.94 316 THR A O 1
ATOM 2359 N N . ASP A 1 317 ? 19.564 28.893 52.630 1.00 48.03 317 ASP A N 1
ATOM 2360 C CA . ASP A 1 317 ? 18.910 27.607 52.863 1.00 48.03 317 ASP A CA 1
ATOM 2361 C C . ASP A 1 317 ? 18.744 26.815 51.547 1.00 48.03 317 ASP A C 1
ATOM 2363 O O . ASP A 1 317 ? 18.286 25.675 51.556 1.00 48.03 317 ASP A O 1
ATOM 2367 N N . CYS A 1 318 ? 19.144 27.403 50.410 1.00 45.62 318 CYS A N 1
ATOM 2368 C CA . CYS A 1 318 ? 19.220 26.744 49.110 1.00 45.62 318 CYS A CA 1
ATOM 2369 C C . CYS A 1 318 ? 20.620 26.135 48.933 1.00 45.62 318 CYS A C 1
ATOM 2371 O O . CYS A 1 318 ? 21.580 26.844 48.623 1.00 45.62 318 CYS A O 1
ATOM 2373 N N . ASP A 1 319 ? 20.747 24.823 49.136 1.00 41.16 319 ASP A N 1
ATOM 2374 C CA . ASP A 1 319 ? 21.996 24.095 48.893 1.00 41.16 319 ASP A CA 1
ATOM 2375 C C . ASP A 1 319 ? 22.162 23.885 47.376 1.00 41.16 319 ASP A C 1
ATOM 2377 O O . ASP A 1 319 ? 21.687 22.909 46.799 1.00 41.16 319 ASP A O 1
ATOM 2381 N N . CYS A 1 320 ? 22.772 24.857 46.689 1.00 41.31 320 CYS A N 1
ATOM 2382 C CA . CYS A 1 320 ? 23.046 24.806 45.245 1.00 41.31 320 CYS A CA 1
ATOM 2383 C C . CYS A 1 320 ? 24.221 23.867 44.911 1.00 41.31 320 CYS A C 1
ATOM 2385 O O . CYS A 1 320 ? 25.152 24.254 44.204 1.00 41.31 320 CYS A O 1
ATOM 2387 N N . ALA A 1 321 ? 24.196 22.645 45.437 1.00 38.59 321 ALA A N 1
ATOM 2388 C CA . ALA A 1 321 ? 25.144 21.591 45.116 1.00 38.59 321 ALA A CA 1
ATOM 2389 C C . ALA A 1 321 ? 24.419 20.443 44.402 1.00 38.59 321 ALA A C 1
ATOM 2391 O O . ALA A 1 321 ? 24.232 19.371 44.967 1.00 38.59 321 ALA A O 1
ATOM 2392 N N . CYS A 1 322 ? 24.032 20.678 43.150 1.00 25.41 322 CYS A N 1
ATOM 2393 C CA . CYS A 1 322 ? 23.793 19.611 42.183 1.00 25.41 322 CYS A CA 1
ATOM 2394 C C . CYS A 1 322 ? 24.500 19.994 40.877 1.00 25.41 322 CYS A C 1
ATOM 2396 O O . CYS A 1 322 ? 24.155 21.005 40.262 1.00 25.41 322 CYS A O 1
ATOM 2398 N N . GLU A 1 323 ? 25.530 19.211 40.538 1.00 30.62 323 GLU A N 1
ATOM 2399 C CA . GLU A 1 323 ? 26.000 19.000 39.160 1.00 30.62 323 GLU A CA 1
ATOM 2400 C C . GLU A 1 323 ? 24.879 18.429 38.281 1.00 30.62 323 GLU A C 1
ATOM 2402 O O . GLU A 1 323 ? 24.007 17.710 38.829 1.00 30.62 323 GLU A O 1
#

Foldseek 3Di:
DDDDDDDDDDDDDDDPPPPVFQFKEWDDWAWVPNAAAAQDWIKIKTKIWDQFPQKDWDDWDWDDDQQEIEIETEIDGHDDDTDRDIDMDMDMDTNGGDHFDKHWYWYDYPGDIDIDIHTHHYQQALAQQQQQRPNDQDLVSLVNLCCVAPVVHDGRQQQLSLQQQNPPDSDNVSSVQSVCVVPVVHDGRDRDAQDRFQVSCPPPDDPDPADAGWGQGNRDTDTDHPLLPADPLDADVVNPGACVSHDSNVVVPQQFADPDDDDPPPATWRPVDDPVDDTDHDDPVVNPPDDYDDDDDDDQPDFDADPVPRDTHHPVNDPPPDD

Sequence (323 aa):
MSRTVNRGLPCVWLCAALSLPAWAYIDAVTVIPETPVMGSDTLIRVEGGLPDPCWSLRCYTVDVSGTAIAIKAHAEFTGDACMPVIVPYAFVAYVGRLDAGTYTLDVSDQWDSRTVKFDVVRRPSNVPGDANGDGKLDIADAVRILGYLFSQGAPPPCPNLADVNNDTKLDISDAISLLAHLFAHGPPPAAPVRCASAYDCLGLAWPVFCMGHWDCVCGECRMTCEMTSCGDGYCDVDNGETRDNCADCKDSSCRPVCLFIGTRSEGWYDVCGDAADAPTLISYAFCAGCLPECRACGSKGEGWYDTCSGEIIKWTDCDCACE

pLDDT: mean 71.87, std 21.98, range [25.41, 97.44]

Radius of gyration: 33.17 Å; chains: 1; bounding box: 100×63×80 Å